Protein AF-A0AAV7IMY4-F1 (afdb_monomer)

Secondary structure (DSSP, 8-state):
--------HHHHHHHHHHTTSS-TTS--S--GGGTHHHHHHHHHHHHHHHHHHHHHHHHHHHHHHHHHHHHHHHHHHHHHHHHHHHHHHHHHHHHHHHHHHHHHHHHHHHHHHHHHHHHHHHHHHH-THHHHHHHHHHHHHHHHHHHHHHHS-TTT--TTHHHHHHHHTT----HHHHHHHHHHHT----------------------TT----------HHHHHHHHHHHHH-TTS-GGGEEEETTEEEE-SSSSSPPEEE-TT--GGG---

pLDDT: mean 74.46, std 22.42, range [30.84, 98.75]

Organism: Cotesia glomerata (NCBI:txid32391)

Foldseek 3Di:
DDDDDDDDPVNVVVVVVQVVDPPPPPPPPDDPVVVVVVVVVVVVVVVVVVVVVVVVVVVVVVVVVVVVVVVVVVVVVVVVVVVVVVVVVVVVVVVVVVVVVVVVVVVVVVVVVVVVVVVVVCVVVVPPCVVVVVVVVLVVLLVVLLVVLLVDQLVPDDLCNSVVSCVVVVHDDDPVSSVVSSVNNPPDPDDDDDPDDDDDDDDDDDDDDPDDDDDCDPDPPLQVVVLVVVCVVCVVADSVQWDDDDQFIWHARDPPGDTDTHHSPDDPPPDDD

Mean predicted aligned error: 20.89 Å

Structure (mmCIF, N/CA/C/O backbone):
data_AF-A0AAV7IMY4-F1
#
_entry.id   AF-A0AAV7IMY4-F1
#
loop_
_atom_site.group_PDB
_atom_site.id
_atom_site.type_symbol
_atom_site.label_atom_id
_atom_site.label_alt_id
_atom_site.label_comp_id
_atom_site.label_asym_id
_atom_site.label_entity_id
_atom_site.label_seq_id
_atom_site.pdbx_PDB_ins_code
_atom_site.Cartn_x
_atom_site.Cartn_y
_atom_site.Cartn_z
_atom_site.occupancy
_atom_site.B_iso_or_equiv
_atom_site.auth_seq_id
_atom_site.auth_comp_id
_atom_site.auth_asym_id
_atom_site.auth_atom_id
_atom_site.pdbx_PDB_model_num
ATOM 1 N N . MET A 1 1 ? 60.567 -10.164 -77.166 1.00 38.88 1 MET A N 1
ATOM 2 C CA . MET A 1 1 ? 59.268 -9.490 -76.955 1.00 38.88 1 MET A CA 1
ATOM 3 C C . MET A 1 1 ? 59.322 -8.149 -77.667 1.00 38.88 1 MET A C 1
ATOM 5 O O . MET A 1 1 ? 60.202 -7.359 -77.359 1.00 38.88 1 MET A O 1
ATOM 9 N N . ARG A 1 2 ? 58.498 -7.950 -78.704 1.00 35.81 2 ARG A N 1
ATOM 10 C CA . ARG A 1 2 ? 58.470 -6.706 -79.492 1.00 35.81 2 ARG A CA 1
ATOM 11 C C . ARG A 1 2 ? 57.665 -5.659 -78.722 1.00 35.81 2 ARG A C 1
ATOM 13 O O . ARG A 1 2 ? 56.519 -5.930 -78.384 1.00 35.81 2 ARG A O 1
ATOM 20 N N . ALA A 1 3 ? 58.263 -4.502 -78.450 1.00 38.03 3 ALA A N 1
ATOM 21 C CA . ALA A 1 3 ? 57.557 -3.361 -77.884 1.00 38.03 3 ALA A CA 1
ATOM 22 C C . ALA A 1 3 ? 56.559 -2.829 -78.922 1.00 38.03 3 ALA A C 1
ATOM 24 O O . ALA A 1 3 ? 56.946 -2.362 -79.994 1.00 38.03 3 ALA A O 1
ATOM 25 N N . THR A 1 4 ? 55.267 -2.940 -78.633 1.00 40.62 4 THR A N 1
ATOM 26 C CA . THR A 1 4 ? 54.218 -2.255 -79.389 1.00 40.62 4 THR A CA 1
ATOM 27 C C . THR A 1 4 ? 54.228 -0.787 -78.978 1.00 40.62 4 THR A C 1
ATOM 29 O O . THR A 1 4 ? 53.752 -0.438 -77.901 1.00 40.62 4 THR A O 1
ATOM 32 N N . HIS A 1 5 ? 54.818 0.068 -79.813 1.00 50.22 5 HIS A N 1
ATOM 33 C CA . HIS A 1 5 ? 54.750 1.516 -79.639 1.00 50.22 5 HIS A CA 1
ATOM 34 C C . HIS A 1 5 ? 53.374 2.021 -80.087 1.00 50.22 5 HIS A C 1
ATOM 36 O O . HIS A 1 5 ? 53.017 1.905 -81.259 1.00 50.22 5 HIS A O 1
ATOM 42 N N . CYS A 1 6 ? 52.604 2.585 -79.156 1.00 51.53 6 CYS A N 1
ATOM 43 C CA . CYS A 1 6 ? 51.395 3.337 -79.477 1.00 51.53 6 CYS A CA 1
ATOM 44 C C . CYS A 1 6 ? 51.804 4.722 -79.989 1.00 51.53 6 CYS A C 1
ATOM 46 O O . CYS A 1 6 ? 52.352 5.529 -79.242 1.00 51.53 6 CYS A O 1
ATOM 48 N N . PHE A 1 7 ? 51.555 4.992 -81.267 1.00 53.00 7 PHE A N 1
ATOM 49 C CA . PHE A 1 7 ? 51.722 6.323 -81.839 1.00 53.00 7 PHE A CA 1
ATOM 50 C C . PHE A 1 7 ? 50.402 7.085 -81.701 1.00 53.00 7 PHE A C 1
ATOM 52 O O . PHE A 1 7 ? 49.407 6.715 -82.321 1.00 53.00 7 PHE A O 1
ATOM 59 N N . HIS A 1 8 ? 50.377 8.142 -80.888 1.00 61.88 8 HIS A N 1
ATOM 60 C CA . HIS A 1 8 ? 49.243 9.067 -80.856 1.00 61.88 8 HIS A CA 1
ATOM 61 C C . HIS A 1 8 ? 49.168 9.821 -82.190 1.00 61.88 8 HIS A C 1
ATOM 63 O O . HIS A 1 8 ? 50.200 10.256 -82.709 1.00 61.88 8 HIS A O 1
ATOM 69 N N . SER A 1 9 ? 47.961 9.996 -82.733 1.00 61.22 9 SER A N 1
ATOM 70 C CA . SER A 1 9 ? 47.725 10.685 -84.013 1.00 61.22 9 SER A CA 1
ATOM 71 C C . SER A 1 9 ? 48.358 12.080 -84.062 1.00 61.22 9 SER A C 1
ATOM 73 O O . SER A 1 9 ? 48.876 12.486 -85.100 1.00 61.22 9 SER A O 1
ATOM 75 N N . GLU A 1 10 ? 48.404 12.779 -82.927 1.00 53.78 10 GLU A N 1
ATOM 76 C CA . GLU A 1 10 ? 49.041 14.091 -82.808 1.00 53.78 10 GLU A CA 1
ATOM 77 C C . GLU A 1 10 ? 50.574 14.032 -82.889 1.00 53.78 10 GLU A C 1
ATOM 79 O O . GLU A 1 10 ? 51.141 14.840 -83.620 1.00 53.78 10 GLU A O 1
ATOM 84 N N . CYS A 1 11 ? 51.258 13.057 -82.258 1.00 57.31 11 CYS A N 1
A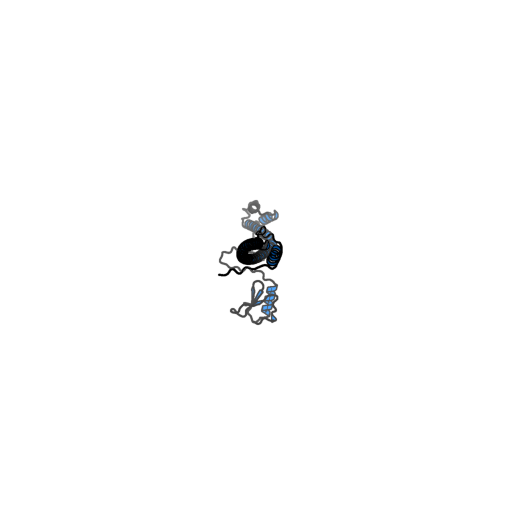TOM 85 C CA . CYS A 1 11 ? 52.723 12.923 -82.401 1.00 57.31 11 CYS A CA 1
ATOM 86 C C . CYS A 1 11 ? 53.107 12.484 -83.834 1.00 57.31 11 CYS A C 1
ATOM 88 O O . CYS A 1 11 ? 54.191 12.822 -84.310 1.00 57.31 11 CYS A O 1
ATOM 90 N N . VAL A 1 12 ? 52.237 11.742 -84.540 1.00 61.97 12 VAL A N 1
ATOM 91 C CA . VAL A 1 12 ? 52.444 11.407 -85.965 1.00 61.97 12 VAL A CA 1
ATOM 92 C C . VAL A 1 12 ? 52.345 12.664 -86.827 1.00 61.97 12 VAL A C 1
ATOM 94 O O . VAL A 1 12 ? 53.189 12.866 -87.699 1.00 61.97 12 VAL A O 1
ATOM 97 N N . ALA A 1 13 ? 51.374 13.538 -86.549 1.00 58.56 13 ALA A N 1
ATOM 98 C CA . ALA A 1 13 ? 51.203 14.797 -87.267 1.00 58.56 13 ALA A CA 1
ATOM 99 C C . ALA A 1 13 ? 52.370 15.773 -87.032 1.00 58.56 13 ALA A C 1
ATOM 101 O O . ALA A 1 13 ? 52.861 16.378 -87.985 1.00 58.56 13 ALA A O 1
ATOM 102 N N . THR A 1 14 ? 52.875 15.893 -85.797 1.00 58.28 14 THR A N 1
ATOM 103 C CA . THR A 1 14 ? 54.047 16.745 -85.507 1.00 58.28 14 THR A CA 1
ATOM 104 C C . THR A 1 14 ? 55.312 16.211 -86.173 1.00 58.28 14 THR A C 1
ATOM 106 O O . THR A 1 14 ? 56.059 16.990 -86.756 1.00 58.28 14 THR A O 1
ATOM 109 N N . LYS A 1 15 ? 55.533 14.889 -86.166 1.00 57.25 15 LYS A N 1
ATOM 110 C CA . LYS A 1 15 ? 56.685 14.273 -86.842 1.00 57.25 15 LYS A CA 1
ATOM 111 C C . LYS A 1 15 ? 56.652 14.497 -88.358 1.00 57.25 15 LYS A C 1
ATOM 113 O O . LYS A 1 15 ? 57.653 14.915 -88.926 1.00 57.25 15 LYS A O 1
ATOM 118 N N . TYR A 1 16 ? 55.483 14.338 -88.983 1.00 57.50 16 TYR A N 1
ATOM 119 C CA . TYR A 1 16 ? 55.298 14.653 -90.405 1.00 57.50 16 TYR A CA 1
ATOM 120 C C . TYR A 1 16 ? 55.495 16.140 -90.733 1.00 57.50 16 TYR A C 1
ATOM 122 O O . TYR A 1 16 ? 55.915 16.474 -91.837 1.00 57.50 16 TYR A O 1
ATOM 130 N N . SER A 1 17 ? 55.201 17.032 -89.785 1.00 56.56 17 SER A N 1
ATOM 131 C CA . SER A 1 17 ? 55.375 18.478 -89.965 1.00 56.56 17 SER A CA 1
ATOM 132 C C . SER A 1 17 ? 56.846 18.899 -89.851 1.00 56.56 17 SER A C 1
ATOM 134 O O . SER A 1 17 ? 57.282 19.791 -90.573 1.00 56.56 17 SER A O 1
ATOM 136 N N . VAL A 1 18 ? 57.620 18.233 -88.986 1.00 55.03 18 VAL A N 1
ATOM 137 C CA . VAL A 1 18 ? 59.065 18.466 -88.808 1.00 55.03 18 VAL A CA 1
ATOM 138 C C . VAL A 1 18 ? 59.881 17.886 -89.972 1.00 55.03 18 VAL A C 1
ATOM 140 O O . VAL A 1 18 ? 60.833 18.526 -90.412 1.00 55.03 18 VAL A O 1
ATOM 143 N N . ASP A 1 19 ? 59.472 16.748 -90.548 1.00 53.09 19 ASP A N 1
ATOM 144 C CA . ASP A 1 19 ? 60.150 16.127 -91.703 1.00 53.09 19 ASP A CA 1
ATOM 145 C C . ASP A 1 19 ? 60.056 16.963 -93.006 1.00 53.09 19 ASP A C 1
ATOM 147 O O . ASP A 1 19 ? 60.823 16.743 -93.945 1.00 53.09 19 ASP A O 1
ATOM 151 N N . LEU A 1 20 ? 59.155 17.954 -93.079 1.00 55.16 20 LEU A N 1
ATOM 152 C CA . LEU A 1 20 ? 59.027 18.879 -94.219 1.00 55.16 20 LEU A CA 1
ATOM 153 C C . LEU A 1 20 ? 59.968 20.093 -94.141 1.00 55.16 20 LEU A C 1
ATOM 155 O O . LEU A 1 20 ? 60.197 20.759 -95.153 1.00 55.16 20 LEU A O 1
ATOM 159 N N . THR A 1 21 ? 60.542 20.381 -92.972 1.00 52.09 21 THR A N 1
ATOM 160 C CA . THR A 1 21 ? 61.507 21.470 -92.783 1.00 52.09 21 THR A CA 1
ATOM 161 C C . THR A 1 21 ? 62.915 20.895 -92.683 1.00 52.09 21 THR A C 1
ATOM 163 O O . THR A 1 21 ? 63.225 20.126 -91.782 1.00 52.09 21 THR A O 1
ATOM 166 N N . LYS A 1 22 ? 63.780 21.261 -93.630 1.00 53.56 22 LYS A N 1
ATOM 167 C CA . LYS A 1 22 ? 65.110 20.680 -93.892 1.00 53.56 22 LYS A CA 1
ATOM 168 C C . LYS A 1 22 ? 66.197 20.946 -92.827 1.00 53.56 22 LYS A C 1
ATOM 170 O O . LYS A 1 22 ? 67.371 20.860 -93.161 1.00 53.56 22 LYS A O 1
ATOM 175 N N . ASP A 1 23 ? 65.825 21.219 -91.578 1.00 49.31 23 ASP A N 1
ATOM 176 C CA . ASP A 1 23 ? 66.743 21.437 -90.451 1.00 49.31 23 ASP A CA 1
ATOM 177 C C . ASP A 1 23 ? 66.414 20.473 -89.300 1.00 49.31 23 ASP A C 1
ATOM 179 O O . ASP A 1 23 ? 65.835 20.818 -88.272 1.00 49.31 23 ASP A O 1
ATOM 183 N N . SER A 1 24 ? 66.786 19.208 -89.485 1.00 52.00 24 SER A N 1
ATOM 184 C CA . SER A 1 24 ? 66.439 18.087 -88.606 1.00 52.00 24 SER A CA 1
ATOM 185 C C . SER A 1 24 ? 67.390 17.884 -87.414 1.00 52.00 24 SER A C 1
ATOM 187 O O . SER A 1 24 ? 67.578 16.751 -86.979 1.00 52.00 24 SER A O 1
ATOM 189 N N . ASN A 1 25 ? 67.998 18.942 -86.868 1.00 53.56 25 ASN A N 1
ATOM 190 C CA . ASN A 1 25 ? 68.952 18.815 -85.749 1.00 53.56 25 ASN A CA 1
ATOM 191 C C . ASN A 1 25 ? 68.483 19.420 -84.418 1.00 53.56 25 ASN A C 1
ATOM 193 O O . ASN A 1 25 ? 69.273 19.490 -83.480 1.00 53.56 25 ASN A O 1
ATOM 197 N N . ALA A 1 26 ? 67.217 19.823 -84.287 1.00 53.31 26 ALA A N 1
ATOM 198 C CA . ALA A 1 26 ? 66.756 20.493 -83.070 1.00 53.31 26 ALA A CA 1
ATOM 199 C C . ALA A 1 26 ? 65.322 20.145 -82.647 1.00 53.31 26 ALA A C 1
ATOM 201 O O . ALA A 1 26 ? 64.577 21.040 -82.281 1.00 53.31 26 ALA A O 1
ATOM 202 N N . VAL A 1 27 ? 64.910 18.872 -82.665 1.00 51.97 27 VAL A N 1
ATOM 203 C CA . VAL A 1 27 ? 63.710 18.444 -81.915 1.00 51.97 27 VAL A CA 1
ATOM 204 C C . VAL A 1 27 ? 63.870 16.992 -81.440 1.00 51.97 27 VAL A C 1
ATOM 206 O O . VAL A 1 27 ? 63.211 16.079 -81.932 1.00 51.97 27 VAL A O 1
ATOM 209 N N . SER A 1 28 ? 64.764 16.745 -80.477 1.00 54.03 28 SER A N 1
ATOM 210 C CA . SER A 1 28 ? 64.688 15.532 -79.639 1.00 54.03 28 SER A CA 1
ATOM 211 C C . SER A 1 28 ? 63.969 15.781 -78.314 1.00 54.03 28 SER A C 1
ATOM 213 O O . SER A 1 28 ? 64.003 14.931 -77.423 1.00 54.03 28 SER A O 1
ATOM 215 N N . ASP A 1 29 ? 63.313 16.926 -78.156 1.00 52.16 29 ASP A N 1
ATOM 216 C CA . ASP A 1 29 ? 62.647 17.255 -76.906 1.00 52.16 29 ASP A CA 1
ATOM 217 C C . ASP A 1 29 ? 61.238 16.670 -76.912 1.00 52.16 29 ASP A C 1
ATOM 219 O O . ASP A 1 29 ? 60.272 17.271 -77.365 1.00 52.16 29 ASP A O 1
ATOM 223 N N . LYS A 1 30 ? 61.204 15.404 -76.474 1.00 54.00 30 LYS A N 1
ATOM 224 C CA . LYS A 1 30 ? 60.106 14.670 -75.825 1.00 54.00 30 LYS A CA 1
ATOM 225 C C . LYS A 1 30 ? 58.696 15.159 -76.194 1.00 54.00 30 LYS A C 1
ATOM 227 O O . LYS A 1 30 ? 58.257 16.193 -75.703 1.00 54.00 30 LYS A O 1
ATOM 232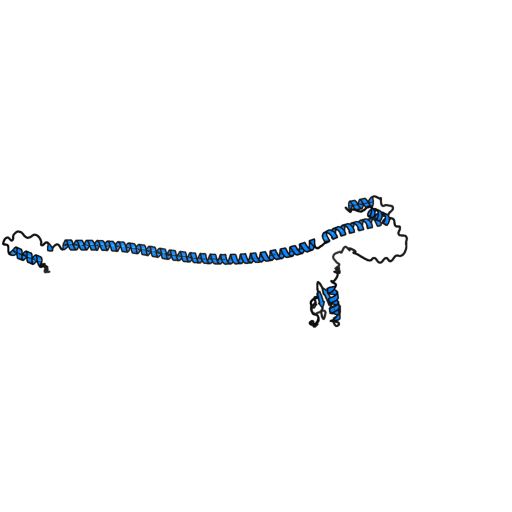 N N . CYS A 1 31 ? 57.944 14.339 -76.951 1.00 49.03 31 CYS A N 1
ATOM 233 C CA . CYS A 1 31 ? 56.506 14.555 -77.185 1.00 49.03 31 CYS A CA 1
ATOM 234 C C . CYS A 1 31 ? 55.827 14.817 -75.826 1.00 49.03 31 CYS A C 1
ATOM 236 O O . CYS A 1 31 ? 55.776 13.934 -74.967 1.00 49.03 31 CYS A O 1
ATOM 238 N N . SER A 1 32 ? 55.321 16.034 -75.624 1.00 53.97 32 SER A N 1
ATOM 239 C CA . SER A 1 32 ? 54.624 16.464 -74.406 1.00 53.97 32 SER A CA 1
ATOM 240 C C . SER A 1 32 ? 53.317 15.698 -74.171 1.00 53.97 32 SER A C 1
ATOM 242 O O . SER A 1 32 ? 52.743 15.788 -73.095 1.00 53.97 32 SER A O 1
ATOM 244 N N . SER A 1 33 ? 52.864 14.885 -75.131 1.00 50.00 33 SER A N 1
ATOM 245 C CA . SER A 1 33 ? 51.742 13.953 -74.957 1.00 50.00 33 SER A CA 1
ATOM 246 C C . SER A 1 33 ? 52.141 12.605 -74.336 1.00 50.00 33 SER A C 1
ATOM 248 O O . SER A 1 33 ? 51.275 11.823 -73.955 1.00 50.00 33 SER A O 1
ATOM 250 N N . CYS A 1 34 ? 53.439 12.335 -74.145 1.00 49.53 34 CYS A N 1
ATOM 251 C CA . CYS A 1 34 ? 53.911 11.226 -73.305 1.00 49.53 34 CYS A CA 1
ATOM 252 C C . CYS A 1 34 ? 53.816 11.547 -71.798 1.00 49.53 34 CYS A C 1
ATOM 254 O O . CYS A 1 34 ? 54.195 10.728 -70.965 1.00 49.53 34 CYS A O 1
ATOM 256 N N . PHE A 1 35 ? 53.274 12.714 -71.434 1.00 51.81 35 PHE A N 1
ATOM 257 C CA . PHE A 1 35 ? 53.045 13.206 -70.070 1.00 51.81 35 PHE A CA 1
ATOM 258 C C . PHE A 1 35 ? 51.848 12.506 -69.384 1.00 51.81 35 PHE A C 1
ATOM 260 O O . PHE A 1 35 ? 51.065 13.122 -68.669 1.00 51.81 35 PHE A O 1
ATOM 267 N N . MET A 1 36 ? 51.686 11.199 -69.609 1.00 58.53 36 MET A N 1
ATOM 268 C CA . MET A 1 36 ? 50.684 10.361 -68.934 1.00 58.53 36 MET A CA 1
ATOM 269 C C . MET A 1 36 ? 51.074 10.078 -67.480 1.00 58.53 36 MET A C 1
ATOM 271 O O . MET A 1 36 ? 50.207 9.848 -66.641 1.00 58.53 36 MET A O 1
ATOM 275 N N . GLU A 1 37 ? 52.370 10.141 -67.168 1.00 66.25 37 GLU A N 1
ATOM 276 C CA . GLU A 1 37 ? 52.919 9.829 -65.847 1.00 66.25 37 GLU A CA 1
ATOM 277 C C . GLU A 1 37 ? 52.344 10.748 -64.759 1.00 66.25 37 GLU A C 1
ATOM 279 O O . GLU A 1 37 ? 51.863 10.255 -63.746 1.00 66.25 37 GLU A O 1
ATOM 284 N N . SER A 1 38 ? 52.238 12.058 -65.016 1.00 74.19 38 SER A N 1
ATOM 285 C CA . SER A 1 38 ? 51.656 13.018 -64.062 1.00 74.19 38 SER A CA 1
ATOM 286 C C . SER A 1 38 ? 50.142 12.859 -63.869 1.00 74.19 38 SER A C 1
ATOM 288 O O . SER A 1 38 ? 49.604 13.155 -62.805 1.00 74.19 38 SER A O 1
ATOM 290 N N . THR A 1 39 ? 49.415 12.393 -64.887 1.00 80.19 39 THR A N 1
ATOM 291 C CA . THR A 1 39 ? 47.967 12.162 -64.768 1.00 80.19 39 THR A CA 1
ATOM 292 C C . THR A 1 39 ? 47.696 10.886 -63.978 1.00 80.19 39 THR A C 1
ATOM 294 O O . THR A 1 39 ? 46.803 10.858 -63.131 1.00 80.19 39 THR A O 1
ATOM 297 N N . VAL A 1 40 ? 48.500 9.844 -64.208 1.00 85.00 40 VAL A N 1
ATOM 298 C CA . VAL A 1 40 ? 48.438 8.590 -63.453 1.00 85.00 40 VAL A CA 1
ATOM 299 C C . VAL A 1 40 ? 48.818 8.816 -61.990 1.00 85.00 40 VAL A C 1
ATOM 301 O O . VAL A 1 40 ? 48.080 8.356 -61.123 1.00 85.00 40 VAL A O 1
ATOM 304 N N . THR A 1 41 ? 49.880 9.572 -61.687 1.00 86.38 41 THR A N 1
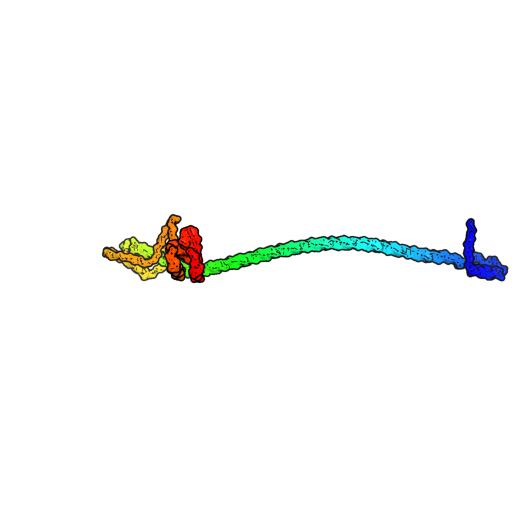ATOM 305 C CA . THR A 1 41 ? 50.253 9.879 -60.291 1.00 86.38 41 THR A CA 1
ATOM 306 C C . THR A 1 41 ? 49.158 10.658 -59.566 1.00 86.38 41 THR A C 1
ATOM 308 O O . THR A 1 41 ? 48.761 10.266 -58.475 1.00 86.38 41 THR A O 1
ATOM 311 N N . ASN A 1 42 ? 48.571 11.678 -60.199 1.00 88.69 42 ASN A N 1
ATOM 312 C CA . ASN A 1 42 ? 47.449 12.430 -59.624 1.00 88.69 42 ASN A CA 1
ATOM 313 C C . ASN A 1 42 ? 46.210 11.552 -59.356 1.00 88.69 42 ASN A C 1
ATOM 315 O O . ASN A 1 42 ? 45.474 11.773 -58.391 1.00 88.69 42 ASN A O 1
ATOM 319 N N . LEU A 1 43 ? 45.927 10.576 -60.225 1.00 93.94 43 LEU A N 1
ATOM 320 C CA . LEU A 1 43 ? 44.838 9.621 -60.005 1.00 93.94 43 LEU A CA 1
ATOM 321 C C . LEU A 1 43 ? 45.158 8.658 -58.860 1.00 93.94 43 LEU A C 1
ATOM 323 O O . LEU A 1 43 ? 44.271 8.386 -58.053 1.00 93.94 43 LEU A O 1
ATOM 327 N N . LEU A 1 44 ? 46.400 8.178 -58.773 1.00 94.50 44 LEU A N 1
ATOM 328 C CA . LEU A 1 44 ? 46.858 7.315 -57.686 1.00 94.50 44 LEU A CA 1
ATOM 329 C C . LEU A 1 44 ? 46.770 8.033 -56.335 1.00 94.50 44 LEU A C 1
ATOM 331 O O . LEU A 1 44 ? 46.141 7.495 -55.431 1.00 94.50 44 LEU A O 1
ATOM 335 N N . GLU A 1 45 ? 47.247 9.275 -56.225 1.00 94.81 45 GLU A N 1
ATOM 336 C CA . GLU A 1 45 ? 47.124 10.081 -54.999 1.00 94.81 45 GLU A CA 1
ATOM 337 C C . GLU A 1 45 ? 45.656 10.277 -54.580 1.00 94.81 45 GLU A C 1
ATOM 339 O O . GLU A 1 45 ? 45.301 10.151 -53.406 1.00 94.81 45 GLU A O 1
ATOM 344 N N . LYS A 1 46 ? 44.752 10.524 -55.540 1.00 96.50 46 LYS A N 1
ATOM 345 C CA . LYS A 1 46 ? 43.307 10.608 -55.259 1.00 96.50 46 LYS A CA 1
ATOM 346 C C . LYS A 1 46 ? 42.734 9.279 -54.772 1.00 96.50 46 LYS A C 1
ATOM 348 O O . LYS A 1 46 ? 41.861 9.279 -53.903 1.00 96.50 46 LYS A O 1
ATOM 353 N N . ILE A 1 47 ? 43.169 8.158 -55.347 1.00 96.06 47 ILE A N 1
ATOM 354 C CA . ILE A 1 47 ? 42.742 6.820 -54.923 1.00 96.06 47 ILE A CA 1
ATOM 355 C C . ILE A 1 47 ? 43.248 6.542 -53.506 1.00 96.06 47 ILE A C 1
ATOM 357 O O . ILE A 1 47 ? 42.448 6.147 -52.662 1.00 96.06 47 ILE A O 1
ATOM 361 N N . GLU A 1 48 ? 44.518 6.817 -53.219 1.00 96.75 48 GLU A N 1
ATOM 362 C CA . GLU A 1 48 ? 45.120 6.667 -51.890 1.00 96.75 48 GLU A CA 1
ATOM 363 C C . GLU A 1 48 ? 44.401 7.522 -50.842 1.00 96.75 48 GLU A C 1
ATOM 365 O O . GLU A 1 48 ? 44.026 7.015 -49.784 1.00 96.75 48 GLU A O 1
ATOM 370 N N . GLY A 1 49 ? 44.095 8.783 -51.161 1.00 97.62 49 GLY A N 1
ATOM 371 C CA . GLY A 1 49 ? 43.314 9.655 -50.283 1.00 97.62 49 GLY A CA 1
ATOM 372 C C . GLY A 1 49 ? 41.907 9.113 -50.002 1.00 97.62 49 GLY A C 1
ATOM 373 O O . GLY A 1 49 ? 41.441 9.133 -48.860 1.00 97.62 49 GLY A O 1
ATOM 374 N N . ARG A 1 50 ? 41.227 8.562 -51.018 1.00 97.81 50 ARG A N 1
ATOM 375 C CA . ARG A 1 50 ? 39.914 7.916 -50.839 1.00 97.81 50 ARG A CA 1
ATOM 376 C C . ARG A 1 50 ? 40.012 6.633 -50.016 1.00 97.81 50 ARG A C 1
ATOM 378 O O . ARG A 1 50 ? 39.136 6.402 -49.188 1.00 97.81 50 ARG A O 1
ATOM 385 N N . LEU A 1 51 ? 41.054 5.825 -50.213 1.00 97.62 51 LEU A N 1
ATOM 386 C CA . LEU A 1 51 ? 41.307 4.614 -49.427 1.00 97.62 51 LEU A CA 1
ATOM 387 C C . LEU A 1 51 ? 41.564 4.950 -47.954 1.00 97.62 51 LEU A C 1
ATOM 389 O O . LEU A 1 51 ? 40.966 4.328 -47.080 1.00 97.62 51 LEU A O 1
ATOM 393 N N . ALA A 1 52 ? 42.359 5.982 -47.668 1.00 97.19 52 ALA A N 1
ATOM 394 C CA . ALA A 1 52 ? 42.567 6.466 -46.304 1.00 97.19 52 ALA A CA 1
ATOM 395 C C . ALA A 1 52 ? 41.254 6.948 -45.656 1.00 97.19 52 ALA A C 1
ATOM 397 O O . ALA A 1 52 ? 40.981 6.649 -44.492 1.00 97.19 52 ALA A O 1
ATOM 398 N N . GLY A 1 53 ? 40.403 7.641 -46.423 1.00 98.19 53 GLY A N 1
ATOM 399 C CA . GLY A 1 53 ? 39.062 8.032 -45.981 1.00 98.19 53 GLY A CA 1
ATOM 400 C C . GLY A 1 53 ? 38.161 6.834 -45.662 1.00 98.19 53 GLY A C 1
ATOM 401 O O . GLY A 1 53 ? 37.493 6.830 -44.628 1.00 98.19 53 GLY A O 1
ATOM 402 N N . LEU A 1 54 ? 38.174 5.796 -46.507 1.00 97.88 54 LEU A N 1
ATOM 403 C CA . LEU A 1 54 ? 37.443 4.546 -46.269 1.00 97.88 54 LEU A CA 1
ATOM 404 C C . LEU A 1 54 ? 37.929 3.829 -45.001 1.00 97.88 54 LEU A C 1
ATOM 406 O O . LEU A 1 54 ? 37.101 3.382 -44.211 1.00 97.88 54 LEU A O 1
ATOM 410 N N . GLU A 1 55 ? 39.242 3.767 -44.765 1.00 98.12 55 GLU A N 1
ATOM 411 C CA . GLU A 1 55 ? 39.812 3.130 -43.570 1.00 98.12 55 GLU A CA 1
ATOM 412 C C . GLU A 1 55 ? 39.428 3.884 -42.284 1.00 98.12 55 GLU A C 1
ATOM 414 O O . GLU A 1 55 ? 39.101 3.274 -41.267 1.00 98.12 55 GLU A O 1
ATOM 419 N N . SER A 1 56 ? 39.399 5.220 -42.335 1.00 98.19 56 SER A N 1
ATOM 420 C CA . SER A 1 56 ? 38.916 6.052 -41.226 1.00 98.19 56 SER A CA 1
ATOM 421 C C . SER A 1 56 ? 37.430 5.809 -40.933 1.00 98.19 56 SER A C 1
ATOM 423 O O . SER A 1 56 ? 37.043 5.595 -39.781 1.00 98.19 56 SER A O 1
ATOM 425 N N . MET A 1 57 ? 36.591 5.756 -41.975 1.00 98.38 57 MET A N 1
ATOM 426 C CA . MET A 1 57 ? 35.168 5.436 -41.819 1.00 98.38 57 MET A CA 1
ATOM 427 C C . MET A 1 57 ? 34.951 4.032 -41.257 1.00 98.38 57 MET A C 1
ATOM 429 O O . MET A 1 57 ? 34.096 3.856 -40.393 1.00 98.38 57 MET A O 1
ATOM 433 N N . LYS A 1 58 ? 35.737 3.044 -41.697 1.00 98.44 58 LYS A N 1
ATOM 434 C CA . LYS A 1 58 ? 35.686 1.677 -41.172 1.00 98.44 58 LYS A CA 1
ATOM 435 C C . LYS A 1 58 ? 35.955 1.643 -39.665 1.00 98.44 58 LYS A C 1
ATOM 437 O O . LYS A 1 58 ? 35.149 1.078 -38.935 1.00 98.44 58 LYS A O 1
ATOM 442 N N . LYS A 1 59 ? 37.010 2.314 -39.190 1.00 98.44 59 LYS A N 1
ATOM 443 C CA . LYS A 1 59 ? 37.315 2.410 -37.748 1.00 98.44 59 LYS A CA 1
ATOM 444 C C . LYS A 1 59 ? 36.194 3.080 -36.954 1.00 98.44 59 LYS A C 1
ATOM 446 O O . LYS A 1 59 ? 35.866 2.648 -35.853 1.00 98.44 59 LYS A O 1
ATOM 451 N N . SER A 1 60 ? 35.586 4.125 -37.517 1.00 98.56 60 SER A N 1
ATOM 452 C CA . SER A 1 60 ? 34.429 4.785 -36.904 1.00 98.56 60 SER A CA 1
ATOM 453 C C . SER A 1 60 ? 33.232 3.832 -36.788 1.00 98.56 60 SER A C 1
ATOM 455 O O . SER A 1 60 ? 32.613 3.741 -35.731 1.00 98.56 60 SER A O 1
ATOM 457 N N . LEU A 1 61 ? 32.947 3.053 -37.839 1.00 98.44 61 LEU A N 1
ATOM 458 C CA . LEU A 1 61 ? 31.882 2.044 -37.828 1.00 98.44 61 LEU A CA 1
ATOM 459 C C . LEU A 1 61 ? 32.144 0.918 -36.821 1.00 98.44 61 LEU A C 1
ATOM 461 O O . LEU A 1 61 ? 31.208 0.479 -36.154 1.00 98.44 61 LEU A O 1
ATOM 465 N N . GLU A 1 62 ? 33.391 0.466 -36.680 1.00 98.56 62 GLU A N 1
ATOM 466 C CA . GLU A 1 62 ? 33.788 -0.518 -35.664 1.00 98.56 62 GLU A CA 1
ATOM 467 C C . GLU A 1 62 ? 33.522 0.026 -34.250 1.00 98.56 62 GLU A C 1
ATOM 469 O O . GLU A 1 62 ? 32.807 -0.606 -33.475 1.00 98.56 62 GLU A O 1
ATOM 474 N N . SER A 1 63 ? 33.960 1.255 -33.957 1.00 98.50 63 SER A N 1
ATOM 475 C CA . SER A 1 63 ? 33.711 1.911 -32.663 1.00 98.50 63 SER A CA 1
ATOM 476 C C . SER A 1 63 ? 32.218 2.138 -32.378 1.00 98.50 63 SER A C 1
ATOM 478 O O . SER A 1 63 ? 31.743 1.922 -31.258 1.00 98.50 63 SER A O 1
ATOM 480 N N . MET A 1 64 ? 31.440 2.527 -33.393 1.00 98.56 64 MET A N 1
ATOM 481 C CA . MET A 1 64 ? 29.984 2.633 -33.267 1.00 98.56 64 MET A CA 1
ATOM 482 C C . MET A 1 64 ? 29.346 1.272 -32.980 1.00 98.56 64 MET A C 1
ATOM 484 O O . MET A 1 64 ? 28.433 1.191 -32.162 1.00 98.56 64 MET A O 1
ATOM 488 N N . THR A 1 65 ? 29.827 0.205 -33.617 1.00 98.69 65 THR A N 1
ATOM 489 C CA . THR A 1 65 ? 29.327 -1.159 -33.396 1.00 98.69 65 THR A CA 1
ATOM 490 C C . THR A 1 65 ? 29.581 -1.612 -31.959 1.00 98.69 65 THR A C 1
ATOM 492 O O . THR A 1 65 ? 28.677 -2.153 -31.323 1.00 98.69 65 THR A O 1
ATOM 495 N N . GLU A 1 66 ? 30.766 -1.329 -31.416 1.00 98.62 66 GLU A N 1
ATOM 496 C CA . GLU A 1 66 ? 31.094 -1.593 -30.010 1.00 98.62 66 GLU A CA 1
ATOM 497 C C . GLU A 1 66 ? 30.182 -0.809 -29.058 1.00 98.62 66 GLU A C 1
ATOM 499 O O . GLU A 1 66 ? 29.608 -1.388 -28.138 1.00 98.62 66 GLU A O 1
ATOM 504 N N . THR A 1 67 ? 29.965 0.482 -29.327 1.00 98.62 67 THR A N 1
ATOM 505 C CA . THR A 1 67 ? 29.072 1.336 -28.522 1.00 98.62 67 THR A CA 1
ATOM 506 C C . THR A 1 67 ? 27.623 0.839 -28.554 1.00 98.62 67 THR A C 1
ATOM 508 O O . THR A 1 67 ? 26.915 0.854 -27.549 1.00 98.62 67 THR A O 1
ATOM 5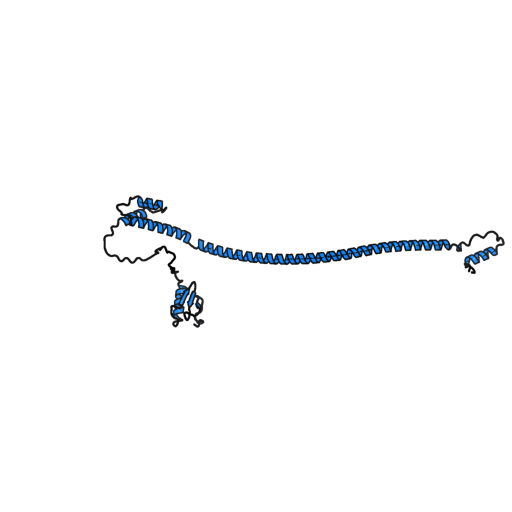11 N N . VAL A 1 68 ? 27.148 0.372 -29.711 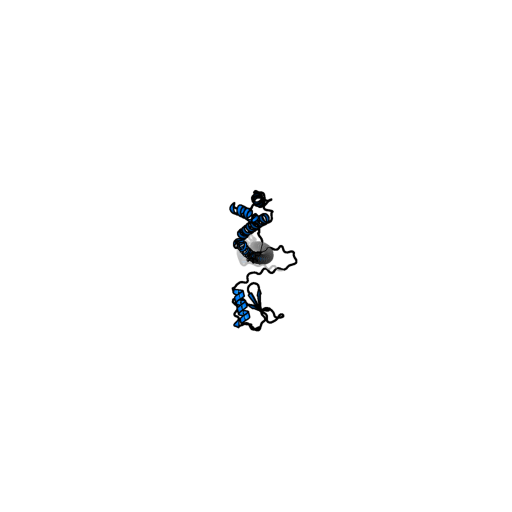1.00 98.69 68 VAL A N 1
ATOM 512 C CA . VAL A 1 68 ? 25.813 -0.228 -29.822 1.00 98.69 68 VAL A CA 1
ATOM 513 C C . VAL A 1 68 ? 25.739 -1.521 -29.010 1.00 98.69 68 VAL A C 1
ATOM 515 O O . VAL A 1 68 ? 24.741 -1.747 -28.328 1.00 98.69 68 VAL A O 1
ATOM 518 N N . ALA A 1 69 ? 26.784 -2.350 -29.032 1.00 98.56 69 ALA A N 1
ATOM 519 C CA . ALA A 1 69 ? 26.825 -3.583 -28.253 1.00 98.56 69 ALA A CA 1
ATOM 520 C C . ALA A 1 69 ? 26.783 -3.318 -26.737 1.00 98.56 69 ALA A C 1
ATOM 522 O O . ALA A 1 69 ? 26.042 -4.003 -26.028 1.00 98.56 69 ALA A O 1
ATOM 523 N N . THR A 1 70 ? 27.503 -2.306 -26.239 1.00 98.62 70 THR A N 1
ATOM 524 C CA . THR A 1 70 ? 27.434 -1.920 -24.819 1.00 98.62 70 THR A CA 1
ATOM 525 C C . THR A 1 70 ? 26.044 -1.410 -24.453 1.00 98.62 70 THR A C 1
ATOM 527 O O . THR A 1 70 ? 25.446 -1.917 -23.511 1.00 98.62 70 THR A O 1
ATOM 530 N N . LEU A 1 71 ? 25.455 -0.522 -25.263 1.00 98.69 71 LEU A N 1
ATOM 531 C CA . LEU A 1 71 ? 24.097 -0.017 -25.030 1.00 98.69 71 LEU A CA 1
ATOM 532 C C . LEU A 1 71 ? 23.034 -1.126 -25.029 1.00 98.69 71 LEU A C 1
ATOM 534 O O . LEU A 1 71 ? 22.034 -1.030 -24.317 1.00 98.69 71 LEU A O 1
ATOM 538 N N . VAL A 1 72 ? 23.204 -2.176 -25.835 1.00 98.75 72 VAL A N 1
ATOM 539 C CA . VAL A 1 72 ? 22.301 -3.337 -25.826 1.00 98.75 72 VAL A CA 1
ATOM 540 C C . VAL A 1 72 ? 22.395 -4.100 -24.502 1.00 98.75 72 VAL A C 1
ATOM 542 O O . VAL A 1 72 ? 21.355 -4.505 -23.975 1.00 98.75 72 VAL A O 1
ATOM 545 N N . ASN A 1 73 ? 23.600 -4.266 -23.953 1.00 98.44 73 ASN A N 1
ATOM 546 C CA . ASN A 1 73 ? 23.801 -4.913 -22.656 1.00 98.44 73 ASN A CA 1
ATOM 547 C C . ASN A 1 73 ? 23.237 -4.064 -21.511 1.00 98.44 73 ASN A C 1
ATOM 549 O O . ASN A 1 73 ? 22.439 -4.579 -20.732 1.00 98.44 73 ASN A O 1
ATOM 553 N N . ASP A 1 74 ? 23.527 -2.763 -21.483 1.00 98.69 74 ASP A N 1
ATOM 554 C CA . ASP A 1 74 ? 22.998 -1.845 -20.466 1.00 98.69 74 ASP A CA 1
ATOM 555 C C . ASP A 1 74 ? 21.458 -1.850 -20.466 1.00 98.69 74 ASP A C 1
ATOM 557 O O . ASP A 1 74 ? 20.806 -1.934 -19.427 1.00 98.69 74 ASP A O 1
ATOM 561 N N . ASN A 1 75 ? 20.837 -1.848 -21.653 1.00 98.38 75 ASN A N 1
ATOM 562 C CA . ASN A 1 75 ? 19.380 -1.950 -21.779 1.00 98.38 75 ASN A CA 1
ATOM 563 C C . ASN A 1 75 ? 18.818 -3.283 -21.267 1.00 98.38 75 ASN A C 1
ATOM 565 O O . ASN A 1 75 ? 17.657 -3.341 -20.852 1.00 98.38 75 ASN A O 1
ATOM 569 N N . LYS A 1 76 ? 19.591 -4.369 -21.341 1.00 98.62 76 LYS A N 1
ATOM 570 C CA . LYS A 1 76 ? 19.191 -5.661 -20.784 1.00 98.62 76 LYS A CA 1
ATOM 571 C C . LYS A 1 76 ? 19.216 -5.609 -19.255 1.00 98.62 76 LYS A C 1
ATOM 573 O O . LYS A 1 76 ? 18.221 -5.999 -18.651 1.00 98.62 76 LYS A O 1
ATOM 578 N N . GLU A 1 77 ? 20.282 -5.077 -18.664 1.00 98.62 77 GLU A N 1
ATOM 579 C CA . GLU A 1 77 ? 20.414 -4.912 -17.208 1.00 98.62 77 GLU A CA 1
ATOM 580 C C . GLU A 1 77 ? 19.300 -4.019 -16.647 1.00 98.62 77 GLU A C 1
ATOM 582 O O . GLU A 1 77 ? 18.565 -4.433 -15.753 1.00 98.62 77 GLU A O 1
ATOM 587 N N . ILE A 1 78 ? 19.043 -2.864 -17.274 1.00 98.75 78 ILE A N 1
ATOM 588 C CA . ILE A 1 78 ? 17.952 -1.956 -16.878 1.00 98.75 78 ILE A CA 1
ATOM 589 C C . ILE A 1 78 ? 16.587 -2.664 -16.885 1.00 98.75 78 ILE A C 1
ATOM 591 O O . ILE A 1 78 ? 15.736 -2.403 -16.032 1.00 98.75 78 ILE A O 1
ATOM 595 N N . ARG A 1 79 ? 16.334 -3.566 -17.843 1.00 98.69 79 ARG A N 1
ATOM 596 C CA . ARG A 1 79 ? 15.076 -4.336 -17.885 1.00 98.69 79 ARG A CA 1
ATOM 597 C C . ARG A 1 79 ? 14.979 -5.351 -16.750 1.00 98.69 79 ARG A C 1
ATOM 599 O O . ARG A 1 79 ? 13.874 -5.583 -16.256 1.00 98.69 79 ARG A O 1
ATOM 606 N N . GLU A 1 80 ? 16.090 -5.970 -16.368 1.00 98.69 80 GLU A N 1
ATOM 607 C CA . GLU A 1 80 ? 16.148 -6.903 -15.240 1.00 98.69 80 GLU A CA 1
ATOM 608 C C . GLU A 1 80 ? 15.897 -6.159 -13.918 1.00 98.69 80 GLU A C 1
ATOM 610 O O . GLU A 1 80 ? 14.997 -6.551 -13.168 1.00 98.69 80 GLU A O 1
ATOM 615 N N . ASP A 1 81 ? 16.551 -5.013 -13.715 1.00 98.75 81 ASP A N 1
ATOM 616 C CA . ASP A 1 81 ? 16.342 -4.129 -12.560 1.00 98.75 81 ASP A CA 1
ATOM 617 C C . ASP A 1 81 ? 14.895 -3.629 -12.464 1.00 98.75 81 ASP A C 1
ATOM 619 O O . ASP A 1 81 ? 14.291 -3.595 -11.386 1.00 98.75 81 ASP A O 1
ATOM 623 N N . LEU A 1 82 ? 14.293 -3.267 -13.603 1.00 98.50 82 LEU A N 1
ATOM 624 C CA . LEU A 1 82 ? 12.901 -2.825 -13.659 1.00 98.50 82 LEU A CA 1
ATOM 625 C C . LEU A 1 82 ? 11.950 -3.948 -13.232 1.00 98.50 82 LEU A C 1
ATOM 627 O O . LEU A 1 82 ? 11.003 -3.704 -12.479 1.00 98.50 82 LEU A O 1
ATOM 631 N N . LYS A 1 83 ? 12.214 -5.186 -13.661 1.00 98.62 83 LYS A N 1
ATOM 632 C CA . LYS A 1 83 ? 11.431 -6.360 -13.258 1.00 98.62 83 LYS A CA 1
ATOM 633 C C . LYS A 1 83 ? 11.569 -6.638 -11.760 1.00 98.62 83 LYS A C 1
ATOM 635 O O . LYS A 1 83 ? 10.577 -6.953 -11.101 1.00 98.62 83 LYS A O 1
ATOM 640 N N . GLU A 1 84 ? 12.768 -6.495 -11.200 1.00 98.62 84 GLU A N 1
ATOM 641 C CA . GLU A 1 84 ? 12.984 -6.631 -9.758 1.00 98.62 84 GLU A CA 1
ATOM 642 C C . GLU A 1 84 ? 12.231 -5.549 -8.968 1.00 98.62 84 GLU A C 1
ATOM 644 O O . GLU A 1 84 ? 11.521 -5.860 -8.006 1.00 98.62 84 GLU A O 1
ATOM 649 N N . CYS A 1 85 ? 12.312 -4.290 -9.408 1.00 98.56 85 CYS A N 1
ATOM 650 C CA . CYS A 1 85 ? 11.565 -3.180 -8.818 1.00 98.56 85 CYS A CA 1
ATOM 651 C C . CYS A 1 85 ? 10.051 -3.430 -8.845 1.00 98.56 85 CYS A C 1
ATOM 653 O O . CYS A 1 85 ? 9.376 -3.227 -7.836 1.00 98.56 85 CYS A O 1
ATOM 655 N N . GLN A 1 86 ? 9.510 -3.921 -9.964 1.00 98.62 86 GLN A N 1
ATOM 656 C CA . GLN A 1 86 ? 8.093 -4.281 -10.076 1.00 98.62 86 GLN A CA 1
ATOM 657 C C . GLN A 1 86 ? 7.688 -5.362 -9.067 1.00 98.62 86 GLN A C 1
ATOM 659 O O . GLN A 1 86 ? 6.649 -5.233 -8.416 1.00 98.62 86 GLN A O 1
ATOM 664 N N . ASN A 1 87 ? 8.518 -6.391 -8.880 1.00 98.12 87 ASN A N 1
ATOM 665 C CA . ASN A 1 87 ? 8.262 -7.438 -7.890 1.00 98.12 87 ASN A CA 1
ATOM 666 C C . ASN A 1 87 ? 8.263 -6.879 -6.459 1.00 98.12 87 ASN A C 1
ATOM 668 O O . ASN A 1 87 ? 7.360 -7.184 -5.678 1.00 98.12 87 ASN A O 1
ATOM 672 N N . LYS A 1 88 ? 9.238 -6.022 -6.125 1.00 98.56 88 LYS A N 1
ATOM 673 C CA . LYS A 1 88 ? 9.318 -5.348 -4.818 1.00 98.56 88 LYS A CA 1
ATOM 674 C C . LYS A 1 88 ? 8.085 -4.481 -4.553 1.00 98.56 88 LYS A C 1
ATOM 676 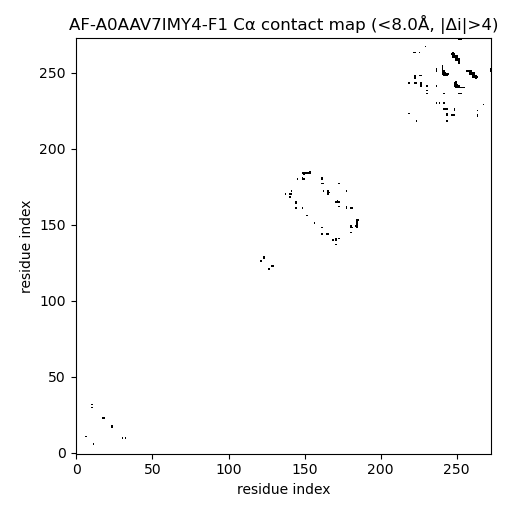O O . LYS A 1 88 ? 7.493 -4.585 -3.481 1.00 98.56 88 LYS A O 1
ATOM 681 N N . ILE A 1 89 ? 7.648 -3.692 -5.538 1.00 98.50 89 ILE A N 1
ATOM 682 C CA . ILE A 1 89 ? 6.412 -2.893 -5.455 1.00 98.50 89 ILE A CA 1
ATOM 683 C C . ILE A 1 89 ? 5.194 -3.797 -5.224 1.00 98.50 89 ILE A C 1
ATOM 685 O O . ILE A 1 89 ? 4.347 -3.479 -4.390 1.00 98.50 89 ILE A O 1
ATOM 689 N N . GLY A 1 90 ? 5.117 -4.939 -5.913 1.00 98.50 90 GLY A N 1
ATOM 690 C CA . GLY A 1 90 ? 4.059 -5.929 -5.707 1.00 98.50 90 GLY A CA 1
ATOM 691 C C . GLY A 1 90 ? 4.019 -6.474 -4.276 1.00 98.50 90 GLY A C 1
ATOM 692 O O . GLY A 1 90 ? 2.945 -6.538 -3.679 1.00 98.50 90 GLY A O 1
ATOM 693 N N . SER A 1 91 ? 5.182 -6.805 -3.703 1.00 98.38 91 SER A N 1
ATOM 694 C CA . SER A 1 91 ? 5.295 -7.253 -2.307 1.00 98.38 91 SER A CA 1
ATOM 695 C C . SER A 1 91 ? 4.821 -6.181 -1.328 1.00 98.38 91 SER A C 1
ATOM 697 O O . SER A 1 91 ? 3.940 -6.446 -0.516 1.00 98.38 91 SER A O 1
ATOM 699 N N . VAL A 1 92 ? 5.324 -4.949 -1.463 1.00 98.69 92 VAL A N 1
ATOM 700 C CA . VAL A 1 92 ? 4.913 -3.819 -0.612 1.00 98.69 92 VAL A CA 1
ATOM 701 C C . VAL A 1 92 ? 3.407 -3.564 -0.728 1.00 98.69 92 VAL A C 1
ATOM 703 O O . VAL A 1 92 ? 2.738 -3.306 0.270 1.00 98.69 92 VAL A O 1
ATOM 706 N N . GLY A 1 93 ? 2.839 -3.686 -1.930 1.00 98.62 93 GLY A N 1
ATOM 707 C CA . GLY A 1 93 ? 1.398 -3.573 -2.144 1.00 98.62 93 GLY A CA 1
ATOM 708 C C . GLY A 1 93 ? 0.581 -4.626 -1.384 1.00 98.62 93 GLY A C 1
ATOM 709 O O . GLY A 1 93 ? -0.523 -4.324 -0.926 1.00 98.62 93 GLY A O 1
ATOM 710 N N . ASN A 1 94 ? 1.107 -5.841 -1.216 1.00 98.31 94 ASN A N 1
ATOM 711 C CA . ASN A 1 94 ? 0.469 -6.880 -0.406 1.00 98.31 94 ASN A CA 1
ATOM 712 C C . ASN A 1 94 ? 0.584 -6.578 1.093 1.00 98.31 94 ASN A C 1
ATOM 714 O O . ASN A 1 94 ? -0.423 -6.661 1.798 1.00 98.31 94 ASN A O 1
ATOM 718 N N . ASP A 1 95 ? 1.758 -6.145 1.555 1.00 98.62 95 ASP A N 1
ATOM 719 C CA . ASP A 1 95 ? 1.986 -5.779 2.958 1.00 98.62 95 ASP A CA 1
ATOM 720 C C . ASP A 1 95 ? 1.062 -4.631 3.393 1.00 98.62 95 ASP A C 1
ATOM 722 O O . ASP A 1 95 ? 0.444 -4.679 4.459 1.00 98.62 95 ASP A O 1
ATOM 726 N N . VAL A 1 96 ? 0.883 -3.619 2.533 1.00 98.62 96 VAL A N 1
ATOM 727 C CA . VAL A 1 96 ? -0.053 -2.509 2.776 1.00 98.62 96 VAL A CA 1
ATOM 728 C C . VAL A 1 96 ? -1.485 -3.022 2.939 1.00 98.62 96 VAL A C 1
ATOM 730 O O . VAL A 1 96 ? -2.157 -2.637 3.895 1.00 98.62 96 VAL A O 1
ATOM 733 N N . LYS A 1 97 ? -1.956 -3.929 2.070 1.00 98.44 97 LYS A N 1
ATOM 734 C CA . LYS A 1 97 ? -3.304 -4.520 2.187 1.00 98.44 97 LYS A CA 1
ATOM 735 C C . LYS A 1 97 ? -3.487 -5.294 3.493 1.00 98.44 97 LYS A C 1
ATOM 737 O O . LYS A 1 97 ? -4.555 -5.220 4.110 1.00 98.44 97 LYS A O 1
ATOM 742 N N . GLU A 1 98 ? -2.463 -6.026 3.927 1.00 98.62 98 GLU A N 1
ATOM 743 C CA . GLU A 1 98 ? -2.495 -6.750 5.198 1.00 98.62 98 GLU A CA 1
ATOM 744 C C . GLU A 1 98 ? -2.594 -5.780 6.384 1.00 98.62 98 GLU A C 1
ATOM 746 O O . GLU A 1 98 ? -3.438 -5.957 7.269 1.00 98.62 98 GLU A O 1
ATOM 751 N N . VAL A 1 99 ? -1.775 -4.724 6.390 1.00 98.69 99 VAL A N 1
ATOM 752 C CA . VAL A 1 99 ? -1.803 -3.688 7.430 1.00 98.69 99 VAL A CA 1
ATOM 753 C C . VAL A 1 99 ? -3.157 -2.981 7.468 1.00 98.69 99 VAL A C 1
ATOM 755 O O . VAL A 1 99 ? -3.730 -2.846 8.550 1.00 98.69 99 VAL A O 1
ATOM 758 N N . THR A 1 100 ? -3.722 -2.602 6.318 1.00 98.69 100 THR A N 1
ATOM 759 C CA . THR A 1 100 ? -5.069 -2.015 6.234 1.00 98.69 100 THR A CA 1
ATOM 760 C C . THR A 1 100 ? -6.115 -2.937 6.865 1.00 98.69 100 THR A C 1
ATOM 762 O O . THR A 1 100 ? -6.877 -2.503 7.729 1.00 98.69 100 THR A O 1
ATOM 765 N N . SER A 1 101 ? -6.085 -4.232 6.537 1.00 98.31 101 SER A N 1
ATOM 766 C CA . SER A 1 101 ? -7.010 -5.225 7.104 1.00 98.31 101 SER A CA 1
ATOM 767 C C . SER A 1 101 ? -6.866 -5.353 8.630 1.00 98.31 101 SER A C 1
ATOM 769 O O . SER A 1 101 ? -7.855 -5.476 9.362 1.00 98.31 101 SER A O 1
ATOM 771 N N . LYS A 1 102 ? -5.629 -5.299 9.147 1.00 98.62 102 LYS A N 1
ATOM 772 C CA . LYS A 1 102 ? -5.358 -5.302 10.595 1.00 98.62 102 LYS A CA 1
ATOM 773 C C . LYS A 1 102 ? -5.904 -4.043 11.274 1.00 98.62 102 LYS A C 1
ATOM 775 O O . LYS A 1 102 ? -6.522 -4.164 12.333 1.00 98.62 102 LYS A O 1
ATOM 780 N N . ILE A 1 103 ? -5.727 -2.868 10.669 1.00 98.62 103 ILE A N 1
ATOM 781 C CA . ILE A 1 103 ? -6.246 -1.591 11.184 1.00 98.62 103 ILE A CA 1
ATOM 782 C C . ILE A 1 103 ? -7.776 -1.620 11.265 1.00 98.62 103 ILE A C 1
ATOM 784 O O . ILE A 1 103 ? -8.338 -1.283 12.308 1.00 98.62 103 ILE A O 1
ATOM 788 N N . GLU A 1 104 ? -8.460 -2.091 10.222 1.00 98.56 104 GLU A N 1
ATOM 789 C CA . GLU A 1 104 ? -9.923 -2.224 10.216 1.00 98.56 104 GLU A CA 1
ATOM 790 C C . GLU A 1 104 ? -10.427 -3.159 11.324 1.00 98.56 104 GLU A C 1
ATOM 792 O O . GLU A 1 104 ? -11.432 -2.888 11.985 1.00 98.56 104 GLU A O 1
ATOM 797 N N . ASN A 1 105 ? -9.724 -4.268 11.569 1.00 98.06 105 ASN A N 1
ATOM 798 C CA . ASN A 1 105 ? -10.053 -5.181 12.662 1.00 98.06 105 ASN A CA 1
ATOM 799 C C . ASN A 1 105 ? -9.870 -4.527 14.042 1.00 98.06 105 ASN A C 1
ATOM 801 O O . ASN A 1 105 ? -10.729 -4.665 14.913 1.00 98.06 105 ASN A O 1
ATOM 805 N N . VAL A 1 106 ? -8.772 -3.793 14.246 1.00 98.19 106 VAL A N 1
ATOM 806 C CA . VAL A 1 106 ? -8.530 -3.051 15.494 1.00 98.19 106 VAL A CA 1
ATOM 807 C C . VAL A 1 106 ? -9.601 -1.981 15.704 1.00 98.19 106 VAL A C 1
ATOM 809 O O . VAL A 1 106 ? -10.158 -1.900 16.796 1.00 98.19 106 VAL A O 1
ATOM 812 N N . SER A 1 107 ? -9.958 -1.226 14.664 1.00 98.56 107 SER A N 1
ATOM 813 C CA . SER A 1 107 ? -11.020 -0.215 14.722 1.00 98.56 107 SER A CA 1
ATOM 814 C C . SER A 1 107 ? -12.361 -0.818 15.164 1.00 98.56 107 SER A C 1
ATOM 816 O O . SER A 1 107 ? -13.006 -0.299 16.077 1.00 98.56 107 SER A O 1
ATOM 818 N N . ARG A 1 108 ? -12.740 -1.983 14.616 1.00 97.88 108 ARG A N 1
ATOM 819 C CA . ARG A 1 108 ? -13.940 -2.718 15.054 1.00 97.88 108 ARG A CA 1
ATOM 820 C C . ARG A 1 108 ? -13.888 -3.107 16.533 1.00 97.88 108 ARG A C 1
ATOM 822 O O . ARG A 1 108 ? -14.876 -2.919 17.237 1.00 97.88 108 ARG A O 1
ATOM 829 N N . LYS A 1 109 ? -12.747 -3.611 17.018 1.00 98.00 109 LYS A N 1
ATOM 830 C CA . LYS A 1 109 ? -12.569 -3.969 18.438 1.00 98.00 109 LYS A CA 1
ATOM 831 C C . LYS A 1 109 ? -12.654 -2.756 19.364 1.00 98.00 109 LYS A C 1
ATOM 833 O O . LYS A 1 109 ? -13.258 -2.850 20.427 1.00 98.00 109 LYS A O 1
ATOM 838 N N . VAL A 1 110 ? -12.074 -1.624 18.966 1.00 98.31 110 VAL A N 1
ATOM 839 C CA . VAL A 1 110 ? -12.160 -0.368 19.729 1.00 98.31 110 VAL A CA 1
ATOM 840 C C . VAL A 1 110 ? -13.611 0.101 19.827 1.00 98.31 110 VAL A C 1
ATOM 842 O O . VAL A 1 110 ? -14.064 0.446 20.915 1.00 98.31 110 VAL A O 1
ATOM 845 N N . ASN A 1 111 ? -14.367 0.042 18.729 1.00 97.81 111 ASN A N 1
ATOM 846 C CA . ASN A 1 111 ? -15.787 0.390 18.747 1.00 97.81 111 ASN A CA 1
ATOM 847 C C . ASN A 1 111 ? -16.602 -0.543 19.659 1.00 97.81 111 ASN A C 1
ATOM 849 O O . ASN A 1 111 ? -17.398 -0.052 20.457 1.00 97.81 111 ASN A O 1
ATOM 853 N N . ASP A 1 112 ? -16.365 -1.859 19.617 1.00 96.56 112 ASP A N 1
ATOM 854 C CA . ASP A 1 112 ? -16.988 -2.807 20.556 1.00 96.56 112 ASP A CA 1
ATOM 855 C C . ASP A 1 112 ? -16.677 -2.439 22.016 1.00 96.56 112 ASP A C 1
ATOM 857 O O . ASP A 1 112 ? -17.585 -2.293 22.836 1.00 96.56 112 ASP A O 1
ATOM 861 N N . HIS A 1 113 ? -15.406 -2.192 22.337 1.00 97.56 113 HIS A N 1
ATOM 862 C CA . HIS A 1 113 ? -15.003 -1.785 23.682 1.00 97.56 113 HIS A CA 1
ATOM 863 C C . HIS A 1 113 ? -15.676 -0.483 24.127 1.00 97.56 113 HIS A C 1
ATOM 865 O O . HIS A 1 113 ? -16.169 -0.428 25.252 1.00 97.56 113 HIS A O 1
ATOM 871 N N . ASN A 1 114 ? -15.773 0.522 23.254 1.00 97.44 114 ASN A N 1
ATOM 872 C CA . ASN A 1 114 ? -16.460 1.777 23.558 1.00 97.44 114 ASN A CA 1
ATOM 873 C C . ASN A 1 114 ? -17.953 1.558 23.837 1.00 97.44 114 ASN A C 1
ATOM 875 O O . ASN A 1 114 ? -18.480 2.104 24.804 1.00 97.44 114 ASN A O 1
ATOM 879 N N . THR A 1 115 ? -18.636 0.715 23.054 1.00 95.81 115 THR A N 1
ATOM 880 C CA . THR A 1 115 ? -20.054 0.398 23.315 1.00 95.81 115 THR A CA 1
ATOM 881 C C . THR A 1 115 ? -20.247 -0.331 24.646 1.00 95.81 115 THR A C 1
ATOM 883 O O . THR A 1 115 ? -21.175 -0.026 25.398 1.00 95.81 115 THR A O 1
ATOM 886 N N . ARG A 1 116 ? -19.341 -1.254 24.990 1.00 93.81 116 ARG A N 1
ATOM 887 C CA . ARG A 1 116 ? -19.357 -1.965 26.275 1.00 93.81 116 ARG A CA 1
ATOM 888 C C . ARG A 1 116 ? -19.070 -1.030 27.444 1.00 93.81 116 ARG A C 1
ATOM 890 O O . ARG A 1 116 ? -19.724 -1.155 28.477 1.00 93.81 116 ARG A O 1
ATOM 897 N N . LEU A 1 117 ? -18.129 -0.103 27.282 1.00 95.88 117 LEU A N 1
ATOM 898 C CA . LEU A 1 117 ? -17.800 0.908 28.281 1.00 95.88 117 LEU A CA 1
ATOM 899 C C . LEU A 1 117 ? -19.002 1.820 28.539 1.00 95.88 117 LEU A C 1
ATOM 901 O O . LEU A 1 117 ? -19.428 1.924 29.684 1.00 95.88 117 LEU A O 1
ATOM 905 N N . ALA A 1 118 ? -19.637 2.345 27.488 1.00 91.69 118 ALA A N 1
ATOM 906 C CA . ALA A 1 118 ? -20.854 3.149 27.609 1.00 91.69 118 ALA A CA 1
ATOM 907 C C . ALA A 1 118 ? -21.990 2.390 28.325 1.00 91.69 118 ALA A C 1
ATOM 909 O O . ALA A 1 118 ? -22.704 2.949 29.159 1.00 91.69 118 ALA A O 1
ATOM 910 N N . ALA A 1 119 ? -22.143 1.087 28.061 1.00 86.56 119 ALA A N 1
ATOM 911 C CA . ALA A 1 119 ? -23.118 0.253 28.764 1.00 86.56 119 ALA A CA 1
ATOM 912 C C . ALA A 1 119 ? -22.779 0.064 30.256 1.00 86.56 119 ALA A C 1
ATOM 914 O O . ALA A 1 119 ? -23.684 -0.006 31.090 1.00 86.56 119 ALA A O 1
ATOM 915 N N . VAL A 1 120 ? -21.494 -0.038 30.610 1.00 87.19 120 VAL A N 1
ATOM 916 C CA . VAL A 1 120 ? -21.038 -0.100 32.009 1.00 87.19 120 VAL A CA 1
ATOM 917 C C . VAL A 1 120 ? -21.247 1.244 32.704 1.00 87.19 120 VAL A C 1
ATOM 919 O O . VAL A 1 120 ? -21.820 1.273 33.790 1.00 87.19 120 VAL A O 1
ATOM 922 N N . GLU A 1 121 ? -20.871 2.350 32.068 1.00 89.19 121 GLU A N 1
ATOM 923 C CA . GLU A 1 121 ? -21.086 3.706 32.580 1.00 89.19 121 GLU A CA 1
ATOM 924 C C . GLU A 1 121 ? -22.573 3.988 32.810 1.00 89.19 121 GLU A C 1
ATOM 926 O O . GLU A 1 121 ? -22.952 4.480 33.872 1.00 89.19 121 GLU A O 1
ATOM 931 N N . SER A 1 122 ? -23.442 3.595 31.874 1.00 82.25 122 SER A N 1
ATOM 932 C CA . SER A 1 122 ? -24.897 3.700 32.026 1.00 82.25 122 SER A CA 1
ATOM 933 C C . SER A 1 122 ? -25.426 2.867 33.196 1.00 82.25 122 SER A C 1
ATOM 935 O O . SER A 1 122 ? -26.339 3.299 33.893 1.00 82.25 122 SER A O 1
ATOM 937 N N . LYS A 1 123 ? -24.846 1.694 33.477 1.00 85.12 123 LYS A N 1
ATOM 938 C CA . LYS A 1 123 ? -25.223 0.893 34.653 1.00 85.12 123 LYS A CA 1
ATOM 939 C C . LYS A 1 123 ? -24.759 1.527 35.958 1.00 85.12 123 LYS A C 1
ATOM 941 O O . LYS A 1 123 ? -25.490 1.454 36.936 1.00 85.12 123 LYS A O 1
ATOM 946 N N . ILE A 1 124 ? -23.575 2.137 35.979 1.00 80.12 124 ILE A N 1
ATOM 947 C CA . ILE A 1 124 ? -23.040 2.821 37.165 1.00 80.12 124 ILE A CA 1
ATOM 948 C C . ILE A 1 124 ? -23.844 4.093 37.460 1.00 80.12 124 ILE A C 1
ATOM 950 O O . ILE A 1 124 ? -24.191 4.341 38.608 1.00 80.12 124 ILE A O 1
ATOM 954 N N . THR A 1 125 ? -24.174 4.873 36.428 1.00 80.62 125 THR A N 1
ATOM 955 C CA . THR A 1 125 ? -24.911 6.144 36.551 1.00 80.62 125 THR A CA 1
ATOM 956 C C . THR A 1 125 ? -26.424 5.950 36.685 1.00 80.62 125 THR A C 1
ATOM 958 O O . THR A 1 125 ? -27.070 6.628 37.477 1.00 80.62 125 THR A O 1
ATOM 961 N N . GLY A 1 126 ? -26.998 5.004 35.938 1.00 64.19 126 GLY A N 1
ATOM 962 C CA . GLY A 1 126 ? -28.415 4.633 35.978 1.00 64.19 126 GLY A CA 1
ATOM 963 C C . GLY A 1 126 ? -28.785 3.790 37.197 1.00 64.19 126 GLY A C 1
ATOM 964 O O . GLY A 1 126 ? -29.944 3.780 37.619 1.00 64.19 126 GLY A O 1
ATOM 965 N N . ALA A 1 127 ? -27.810 3.139 37.836 1.00 55.03 127 ALA A N 1
ATOM 966 C CA . ALA A 1 127 ? -27.961 2.780 39.229 1.00 55.03 127 ALA A CA 1
ATOM 967 C C . ALA A 1 127 ? -27.919 4.073 40.053 1.00 55.03 127 ALA A C 1
ATOM 969 O O . ALA A 1 127 ? -26.864 4.518 40.495 1.00 55.03 127 ALA A O 1
ATOM 970 N N . ALA A 1 128 ? -29.093 4.566 40.440 1.00 51.97 128 ALA A N 1
ATOM 971 C CA . ALA A 1 128 ? -29.291 5.376 41.648 1.00 51.97 128 ALA A CA 1
ATOM 972 C C . ALA A 1 128 ? -28.795 4.671 42.948 1.00 51.97 128 ALA A C 1
ATOM 974 O O . ALA A 1 128 ? -29.207 5.010 44.052 1.00 51.97 128 ALA A O 1
ATOM 975 N N . GLY A 1 129 ? -27.932 3.658 42.824 1.00 50.44 129 GLY A N 1
ATOM 976 C CA . GLY A 1 129 ? -27.362 2.813 43.852 1.00 50.44 129 GLY A CA 1
ATOM 977 C C . GLY A 1 129 ? -26.129 3.402 44.518 1.00 50.44 129 GLY A C 1
ATOM 978 O O . GLY A 1 129 ? -25.894 3.058 45.659 1.00 50.44 129 GLY A O 1
ATOM 979 N N . ALA A 1 130 ? -25.370 4.316 43.906 1.00 50.03 130 ALA A N 1
ATOM 980 C CA . ALA A 1 130 ? -24.259 4.937 44.640 1.00 50.03 130 ALA A CA 1
ATOM 981 C C . ALA A 1 130 ? -24.778 5.779 45.828 1.00 50.03 130 ALA A C 1
ATOM 983 O O . ALA A 1 130 ? -24.298 5.630 46.949 1.00 50.03 130 ALA A O 1
ATOM 984 N N . ASN A 1 131 ? -25.851 6.554 45.619 1.00 52.56 131 ASN A N 1
ATOM 985 C CA . ASN A 1 131 ? -26.532 7.270 46.703 1.00 52.56 131 ASN A CA 1
ATOM 986 C C . ASN A 1 131 ? -27.438 6.362 47.547 1.00 52.56 131 ASN A C 1
ATOM 988 O O . ASN A 1 131 ? -27.513 6.553 48.757 1.00 52.56 131 ASN A O 1
ATOM 992 N N . ALA A 1 132 ? -28.107 5.363 46.958 1.00 51.12 132 ALA A N 1
ATOM 993 C CA . ALA A 1 132 ? -28.947 4.460 47.745 1.00 51.12 132 ALA A CA 1
ATOM 994 C C . ALA A 1 132 ? -28.134 3.505 48.635 1.00 51.12 132 ALA A C 1
ATOM 996 O O . ALA A 1 132 ? -28.593 3.199 49.722 1.00 51.12 132 ALA A O 1
ATOM 997 N N . VAL A 1 133 ? -26.934 3.071 48.233 1.00 53.19 133 VAL A N 1
ATOM 998 C CA . VAL A 1 133 ? -26.059 2.201 49.045 1.00 53.19 133 VAL A CA 1
ATOM 999 C C . VAL A 1 133 ? -25.434 2.975 50.205 1.00 53.19 133 VAL A C 1
ATOM 1001 O O . VAL A 1 133 ? -25.372 2.444 51.309 1.00 53.19 133 VAL A O 1
ATOM 1004 N N . LEU A 1 134 ? -25.046 4.240 50.003 1.00 54.34 134 LEU A N 1
ATOM 1005 C CA . LEU A 1 134 ? -24.619 5.107 51.110 1.00 54.34 134 LEU A CA 1
ATOM 1006 C C . LEU A 1 134 ? -25.772 5.389 52.085 1.00 54.34 134 LEU A C 1
ATOM 1008 O O . LEU A 1 134 ? -25.578 5.321 53.296 1.00 54.34 134 LEU A O 1
ATOM 1012 N N . ALA A 1 135 ? -26.986 5.623 51.575 1.00 56.22 135 ALA A N 1
ATOM 1013 C CA . ALA A 1 135 ? -28.171 5.791 52.415 1.00 56.22 135 ALA A CA 1
ATOM 1014 C C . ALA A 1 135 ? -28.545 4.503 53.177 1.00 56.22 135 ALA A C 1
ATOM 1016 O O . ALA A 1 135 ? -28.936 4.572 54.339 1.00 56.22 135 ALA A O 1
ATOM 1017 N N . ASP A 1 136 ? -28.407 3.327 52.563 1.00 53.53 136 ASP A N 1
ATOM 1018 C CA . ASP A 1 136 ? -28.718 2.034 53.190 1.00 53.53 136 ASP A CA 1
ATOM 1019 C C . ASP A 1 136 ? -27.671 1.648 54.250 1.00 53.53 136 ASP A C 1
ATOM 1021 O O . ASP A 1 136 ? -28.018 1.079 55.288 1.00 53.53 136 ASP A O 1
ATOM 1025 N N . TYR A 1 137 ? -26.403 2.033 54.044 1.00 59.03 137 TYR A N 1
ATOM 1026 C CA . TYR A 1 137 ? -25.338 1.884 55.038 1.00 59.03 137 TYR A CA 1
ATOM 1027 C C . TYR A 1 137 ? -25.569 2.787 56.258 1.00 59.03 137 TYR A C 1
ATOM 1029 O O . TYR A 1 137 ? -25.570 2.283 57.380 1.00 59.03 137 TYR A O 1
ATOM 1037 N N . ASP A 1 138 ? -25.871 4.077 56.055 1.00 61.06 138 ASP A N 1
ATOM 1038 C CA . ASP A 1 138 ? -26.204 5.007 57.150 1.00 61.06 138 ASP A CA 1
ATOM 1039 C C . ASP A 1 138 ? -27.454 4.541 57.919 1.00 61.06 138 ASP A C 1
ATOM 1041 O O . ASP A 1 138 ? -27.475 4.503 59.149 1.00 61.06 138 ASP A O 1
ATOM 1045 N N . THR A 1 139 ? -28.480 4.064 57.207 1.00 65.12 139 THR A N 1
ATOM 1046 C CA . THR A 1 139 ? -29.704 3.536 57.832 1.00 65.12 139 THR A CA 1
ATOM 1047 C C . THR A 1 139 ? -29.430 2.258 58.634 1.00 65.12 139 THR A C 1
ATOM 1049 O O . THR A 1 139 ? -29.952 2.097 59.740 1.00 65.12 139 THR A O 1
ATOM 1052 N N . SER A 1 140 ? -28.586 1.358 58.122 1.00 63.94 140 SER A N 1
ATOM 1053 C CA . SER A 1 140 ? -28.204 0.119 58.812 1.00 63.94 140 SER A CA 1
ATOM 1054 C C . SER A 1 140 ? -27.378 0.394 60.069 1.00 63.94 140 SER A C 1
ATOM 1056 O O . SER A 1 140 ? -27.631 -0.212 61.113 1.00 63.94 140 SER A O 1
ATOM 1058 N N . LEU A 1 141 ? -26.450 1.354 60.005 1.00 66.44 141 LEU A N 1
ATOM 1059 C CA . LEU A 1 141 ? -25.669 1.787 61.161 1.00 66.44 141 LEU A CA 1
ATOM 1060 C C . LEU A 1 141 ? -26.562 2.439 62.228 1.00 66.44 141 LEU A C 1
ATOM 1062 O O . LEU A 1 141 ? -26.474 2.079 63.401 1.00 66.44 141 LEU A O 1
ATOM 1066 N N . ARG A 1 142 ? -27.498 3.317 61.831 1.00 64.19 142 ARG A N 1
ATOM 1067 C CA . ARG A 1 142 ? -28.501 3.911 62.739 1.00 64.19 142 ARG A CA 1
ATOM 1068 C C . ARG A 1 142 ? -29.331 2.844 63.455 1.00 64.19 142 ARG A C 1
ATOM 1070 O O . ARG A 1 142 ? -29.538 2.931 64.665 1.00 64.19 142 ARG A O 1
ATOM 1077 N N . VAL A 1 143 ? -29.794 1.819 62.734 1.00 66.06 143 VAL A N 1
ATOM 1078 C CA . VAL A 1 143 ? -30.565 0.706 63.318 1.00 66.06 143 VAL A CA 1
ATOM 1079 C C . VAL A 1 143 ? -29.710 -0.114 64.287 1.00 66.06 143 VAL A C 1
ATOM 1081 O O . VAL A 1 143 ? -30.202 -0.478 65.357 1.00 66.06 143 VAL A O 1
ATOM 1084 N N . ALA A 1 144 ? -28.436 -0.360 63.971 1.00 66.12 144 ALA A N 1
ATOM 1085 C CA . ALA A 1 144 ? -27.511 -1.051 64.866 1.00 66.12 144 ALA A CA 1
ATOM 1086 C C . ALA A 1 144 ? -27.270 -0.259 66.165 1.00 66.12 144 ALA A C 1
ATOM 1088 O O . ALA A 1 144 ? -27.415 -0.827 67.250 1.00 66.12 144 ALA A O 1
ATOM 1089 N N . CYS A 1 145 ? -27.018 1.053 66.074 1.00 62.66 145 CYS A N 1
ATOM 1090 C CA . CYS A 1 145 ? -26.878 1.947 67.231 1.00 62.66 145 CYS A CA 1
ATOM 1091 C C . CYS A 1 145 ? -28.122 1.930 68.128 1.00 62.66 145 CYS A C 1
ATOM 1093 O O . CYS A 1 145 ? -28.018 1.805 69.348 1.00 62.66 145 CYS A O 1
ATOM 1095 N N . LEU A 1 146 ? -29.313 2.008 67.524 1.00 62.31 146 LEU A N 1
ATOM 1096 C CA . LEU A 1 146 ? -30.586 1.959 68.247 1.00 62.31 146 LEU A CA 1
ATOM 1097 C C . LEU A 1 146 ? -30.832 0.593 68.902 1.00 62.31 146 LEU A C 1
ATOM 1099 O O . LEU A 1 146 ? -31.368 0.525 70.007 1.00 62.31 146 LEU A O 1
ATOM 1103 N N . SER A 1 147 ? -30.450 -0.500 68.242 1.00 64.31 147 SER A N 1
ATOM 1104 C CA . SER A 1 147 ? -30.611 -1.858 68.771 1.00 64.31 147 SER A CA 1
ATOM 1105 C C . SER A 1 147 ? -29.675 -2.118 69.958 1.00 64.31 147 SER A C 1
ATOM 1107 O O . SER A 1 147 ? -30.120 -2.635 70.982 1.00 64.31 147 SER A O 1
ATOM 1109 N N . LEU A 1 148 ? -28.417 -1.668 69.875 1.00 63.91 148 LEU A N 1
ATOM 1110 C CA . LEU A 1 148 ? -27.445 -1.701 70.977 1.00 63.91 148 LEU A CA 1
ATOM 1111 C C . LEU A 1 148 ? -27.924 -0.882 72.183 1.00 63.91 148 LEU A C 1
ATOM 1113 O O . LEU A 1 148 ? -27.910 -1.376 73.311 1.00 63.91 148 LEU A O 1
ATOM 1117 N N . ALA A 1 149 ? -28.440 0.329 71.953 1.00 59.97 149 ALA A N 1
ATOM 1118 C CA . ALA A 1 149 ? -29.009 1.160 73.013 1.00 59.97 149 ALA A CA 1
ATOM 1119 C C . ALA A 1 149 ? -30.204 0.489 73.725 1.00 59.97 149 ALA A C 1
ATOM 1121 O O . ALA A 1 149 ? -30.357 0.644 74.932 1.00 59.97 149 ALA A O 1
ATOM 1122 N N . ASN A 1 150 ? -31.021 -0.298 73.014 1.00 60.22 150 ASN A N 1
ATOM 1123 C CA . ASN A 1 150 ? -32.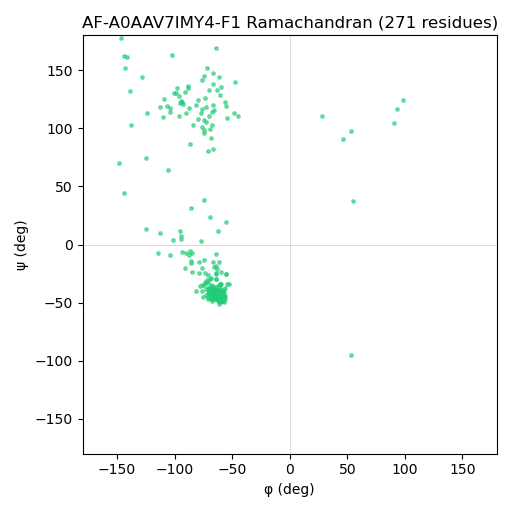161 -1.014 73.604 1.00 60.22 150 ASN A CA 1
ATOM 1124 C C . ASN A 1 150 ? -31.772 -2.292 74.370 1.00 60.22 150 ASN A C 1
ATOM 1126 O O . ASN A 1 150 ? -32.535 -2.739 75.222 1.00 60.22 150 ASN A O 1
ATOM 1130 N N . GLN A 1 151 ? -30.627 -2.907 74.055 1.00 57.91 151 GLN A N 1
ATOM 1131 C CA . GLN A 1 151 ? -30.135 -4.114 74.737 1.00 57.91 151 GLN A CA 1
ATOM 1132 C C . GLN A 1 151 ? -29.339 -3.803 76.009 1.00 57.91 151 GLN A C 1
ATOM 1134 O O . GLN A 1 151 ? -29.084 -4.697 76.817 1.00 57.91 151 GLN A O 1
ATOM 1139 N N . THR A 1 152 ? -28.944 -2.546 76.195 1.00 58.06 152 THR A N 1
ATOM 1140 C CA . THR A 1 152 ? -28.152 -2.121 77.347 1.00 58.06 152 THR A CA 1
ATOM 1141 C C . THR A 1 152 ? -29.094 -1.743 78.496 1.00 58.06 152 THR A C 1
ATOM 1143 O O . THR A 1 152 ? -30.120 -1.103 78.277 1.00 58.06 152 THR A O 1
ATOM 1146 N N . ASP A 1 153 ? -28.779 -2.165 79.725 1.00 61.12 153 ASP A N 1
ATOM 1147 C CA . ASP A 1 153 ? -29.616 -1.916 80.909 1.00 61.12 153 ASP A CA 1
ATOM 1148 C C . ASP A 1 153 ? -29.871 -0.401 81.075 1.00 61.12 153 ASP A C 1
ATOM 1150 O O . ASP A 1 153 ? -28.910 0.360 81.245 1.00 61.12 153 ASP A O 1
ATOM 1154 N N . PRO A 1 154 ? -31.135 0.067 81.044 1.00 58.06 154 PRO A N 1
ATOM 1155 C CA . PRO A 1 154 ? -31.463 1.492 81.077 1.00 58.06 154 PRO A CA 1
ATOM 1156 C C . PRO A 1 154 ? -30.997 2.206 82.351 1.00 58.06 154 PRO A C 1
ATOM 1158 O O . PRO A 1 154 ? -30.957 3.435 82.371 1.00 58.06 154 PRO A O 1
ATOM 1161 N N . ASN A 1 155 ? -30.636 1.459 83.399 1.00 61.97 155 ASN A N 1
ATOM 1162 C CA . ASN A 1 155 ? -30.094 2.008 84.642 1.00 61.97 155 ASN A CA 1
ATOM 1163 C C . ASN A 1 155 ? -28.565 2.185 84.623 1.00 61.97 155 ASN A C 1
ATOM 1165 O O . ASN A 1 155 ? -28.019 2.777 85.550 1.00 61.97 155 ASN A O 1
ATOM 1169 N N . LYS A 1 156 ? -27.873 1.673 83.594 1.00 60.66 156 LYS A N 1
ATOM 1170 C CA . LYS A 1 156 ? -26.411 1.772 83.415 1.00 60.66 156 LYS A CA 1
ATOM 1171 C C . LYS A 1 156 ? -25.992 2.610 82.206 1.00 60.66 156 LYS A C 1
ATOM 1173 O O . LYS A 1 156 ? -24.804 2.862 82.029 1.00 60.66 156 LYS A O 1
ATOM 1178 N N . LEU A 1 157 ? -26.944 3.024 81.373 1.00 60.94 157 LEU A N 1
ATOM 1179 C CA . LEU A 1 157 ? -26.698 3.922 80.251 1.00 60.94 157 LEU A CA 1
ATOM 1180 C C . LEU A 1 157 ? -26.482 5.347 80.760 1.00 60.94 157 LEU A C 1
ATOM 1182 O O . LEU A 1 157 ? -27.427 6.026 81.171 1.00 60.94 157 LEU A O 1
ATOM 1186 N N . ASP A 1 158 ? -25.232 5.794 80.698 1.00 65.38 158 ASP A N 1
ATOM 1187 C CA . ASP A 1 158 ? -24.899 7.207 80.820 1.00 65.38 158 ASP A CA 1
ATOM 1188 C C . ASP A 1 158 ? -25.571 7.997 79.681 1.00 65.38 158 ASP A C 1
ATOM 1190 O O . ASP A 1 158 ? -25.709 7.496 78.558 1.00 65.38 158 ASP A O 1
ATOM 1194 N N . LYS A 1 159 ? -26.015 9.228 79.956 1.00 68.56 159 LYS A N 1
ATOM 1195 C CA . LYS A 1 159 ? -26.732 10.069 78.976 1.00 68.56 159 LYS A CA 1
ATOM 1196 C C . LYS A 1 159 ? -25.892 10.338 77.725 1.00 68.56 159 LYS A C 1
ATOM 1198 O O . LYS A 1 159 ? -26.455 10.542 76.648 1.00 68.56 159 LYS A O 1
ATOM 1203 N N . ASP A 1 160 ? -24.577 10.237 77.872 1.00 71.56 160 ASP A N 1
ATOM 1204 C CA . ASP A 1 160 ? -23.590 10.527 76.840 1.00 71.56 160 ASP A CA 1
ATOM 1205 C C . ASP A 1 160 ? -23.230 9.303 75.982 1.00 71.56 160 ASP A C 1
ATOM 1207 O O . ASP A 1 160 ? -22.577 9.447 74.950 1.00 71.56 160 ASP A O 1
ATOM 1211 N N . PHE A 1 161 ? -23.706 8.099 76.329 1.00 69.62 161 PHE A N 1
ATOM 1212 C CA . PHE A 1 161 ? -23.369 6.872 75.597 1.00 69.62 161 PHE A CA 1
ATOM 1213 C C . PHE A 1 161 ? -23.881 6.874 74.149 1.00 69.62 161 PHE A C 1
ATOM 1215 O O . PHE A 1 161 ? -23.152 6.506 73.233 1.00 69.62 161 PHE A O 1
ATOM 1222 N N . VAL A 1 162 ? -25.129 7.301 73.923 1.00 64.06 162 VAL A N 1
ATOM 1223 C CA . VAL A 1 162 ? -25.727 7.327 72.574 1.00 64.06 162 VAL A CA 1
ATOM 1224 C C . VAL A 1 162 ? -25.053 8.383 71.677 1.00 64.06 162 VAL A C 1
ATOM 1226 O O . VAL A 1 162 ? -24.688 8.029 70.556 1.00 64.06 162 VAL A O 1
ATOM 1229 N N . PRO A 1 163 ? -24.806 9.629 72.139 1.00 66.75 163 PRO A N 1
ATOM 1230 C CA . PRO A 1 163 ? -23.986 10.596 71.404 1.00 66.75 163 PRO A CA 1
ATOM 1231 C C . PRO A 1 163 ? -22.549 10.122 71.139 1.00 66.75 163 PRO A C 1
ATOM 1233 O O . PRO A 1 163 ? -22.058 10.282 70.025 1.00 66.75 163 PRO A O 1
ATOM 1236 N N . ALA A 1 164 ? -21.882 9.506 72.123 1.00 70.31 164 ALA A N 1
ATOM 1237 C CA . ALA A 1 164 ? -20.514 9.008 71.966 1.00 70.31 164 ALA A CA 1
ATOM 1238 C C . ALA A 1 164 ? -20.430 7.859 70.950 1.00 70.31 164 ALA A C 1
ATOM 1240 O O . ALA A 1 164 ? -19.534 7.850 70.110 1.00 70.31 164 ALA A O 1
ATOM 1241 N N . LEU A 1 165 ? -21.391 6.929 70.974 1.00 65.12 165 LEU A N 1
ATOM 1242 C CA . LEU A 1 165 ? -21.481 5.837 70.005 1.00 65.12 165 LEU A CA 1
ATOM 1243 C C . LEU A 1 165 ? -21.754 6.359 68.588 1.00 65.12 165 LEU A C 1
ATOM 1245 O O . LEU A 1 165 ? -21.125 5.900 67.640 1.00 65.12 165 LEU A O 1
ATOM 1249 N N . ALA A 1 166 ? -22.654 7.336 68.446 1.00 63.78 166 ALA A N 1
ATOM 1250 C CA . ALA A 1 166 ? -22.945 7.975 67.164 1.00 63.78 166 ALA A CA 1
ATOM 1251 C C . ALA A 1 166 ? -21.721 8.707 66.594 1.00 63.78 166 ALA A C 1
ATOM 1253 O O . ALA A 1 166 ? -21.427 8.574 65.410 1.00 63.78 166 ALA A O 1
ATOM 1254 N N . ASN A 1 167 ? -20.967 9.401 67.452 1.00 71.06 167 ASN A N 1
ATOM 1255 C CA . ASN A 1 167 ? -19.736 10.089 67.073 1.00 71.06 167 ASN A CA 1
ATOM 1256 C C . ASN A 1 167 ? -18.606 9.106 66.706 1.00 71.06 167 ASN A C 1
ATOM 1258 O O . ASN A 1 167 ? -17.909 9.310 65.720 1.00 71.06 167 ASN A O 1
ATOM 1262 N N . CYS A 1 168 ? -18.450 7.996 67.440 1.00 67.88 168 CYS A N 1
ATOM 1263 C CA . CYS A 1 168 ? -17.482 6.939 67.104 1.00 67.88 168 CYS A CA 1
ATOM 1264 C C . CYS A 1 168 ? -17.778 6.241 65.770 1.00 67.88 168 CYS A C 1
ATOM 1266 O O . CYS A 1 168 ? -16.872 5.664 65.173 1.00 67.88 168 CYS A O 1
ATOM 1268 N N . LEU A 1 169 ? -19.034 6.260 65.329 1.00 63.44 169 LEU A N 1
ATOM 1269 C CA . LEU A 1 169 ? -19.485 5.632 64.092 1.00 63.44 169 LEU A CA 1
ATOM 1270 C C . LEU A 1 169 ? -19.682 6.633 62.942 1.00 63.44 169 LEU A C 1
ATOM 1272 O O . LEU A 1 169 ? -20.108 6.223 61.867 1.00 63.44 169 LEU A O 1
ATOM 1276 N N . ASP A 1 170 ? -19.356 7.910 63.169 1.00 68.62 170 ASP A N 1
ATOM 1277 C CA . ASP A 1 170 ? -19.503 9.021 62.219 1.00 68.62 170 ASP A CA 1
ATOM 1278 C C . ASP A 1 170 ? -20.935 9.170 61.661 1.00 68.62 170 ASP A C 1
ATOM 1280 O O . ASP A 1 170 ? -21.161 9.472 60.491 1.00 68.62 170 ASP A O 1
ATOM 1284 N N . VAL A 1 171 ? -21.939 8.926 62.514 1.00 65.00 171 VAL A N 1
ATOM 1285 C CA . VAL A 1 171 ? -23.362 9.015 62.157 1.00 65.00 171 VAL A CA 1
ATOM 1286 C C . VAL A 1 171 ? -23.979 10.260 62.773 1.00 65.00 171 VAL A C 1
ATOM 1288 O O . VAL A 1 171 ? -24.085 10.391 63.995 1.00 65.00 171 VAL A O 1
ATOM 1291 N N . ALA A 1 172 ? -24.488 11.152 61.925 1.00 68.06 172 ALA A N 1
ATOM 1292 C CA . ALA A 1 172 ? -25.244 12.317 62.366 1.00 68.06 172 ALA A CA 1
ATOM 1293 C C . ALA A 1 172 ? -26.657 11.909 62.824 1.00 68.06 172 ALA A C 1
ATOM 1295 O O . ALA A 1 172 ? -27.569 11.732 62.007 1.00 68.06 172 ALA A O 1
ATOM 1296 N N . LEU A 1 173 ? -26.850 11.769 64.139 1.00 61.66 173 LEU A N 1
ATOM 1297 C CA . LEU A 1 173 ? -28.170 11.590 64.746 1.00 61.66 173 LEU A CA 1
ATOM 1298 C C . LEU A 1 173 ? -28.804 12.945 65.063 1.00 61.66 173 LEU A C 1
ATOM 1300 O O . LEU A 1 173 ? -28.173 13.823 65.648 1.00 61.66 173 LEU A O 1
ATOM 1304 N N . SER A 1 174 ? -30.080 13.099 64.722 1.00 68.44 174 SER A N 1
ATOM 1305 C CA . SER A 1 174 ? -30.865 14.244 65.180 1.00 68.44 174 SER A CA 1
ATOM 1306 C C . SER A 1 174 ? -31.175 14.132 66.677 1.00 68.44 174 SER A C 1
ATOM 1308 O O . SER A 1 174 ? -31.320 13.036 67.224 1.00 68.44 174 SER A O 1
ATOM 1310 N N . GLU A 1 175 ? -31.353 15.273 67.346 1.00 58.47 175 GLU A N 1
ATOM 1311 C CA . GLU A 1 175 ? -31.708 15.330 68.772 1.00 58.47 175 GLU A CA 1
ATOM 1312 C C . GLU A 1 175 ? -32.984 14.518 69.080 1.00 58.47 175 GLU A C 1
ATOM 1314 O O . GLU A 1 175 ? -33.075 13.824 70.093 1.00 58.47 175 GLU A O 1
ATOM 1319 N N . PHE A 1 176 ? -33.935 14.487 68.139 1.00 61.22 176 PHE A N 1
ATOM 1320 C CA . PHE A 1 176 ? -35.152 13.677 68.230 1.00 61.22 176 PHE A CA 1
ATOM 1321 C C . PHE A 1 176 ? -34.883 12.160 68.195 1.00 61.22 176 PHE A C 1
ATOM 1323 O O . PHE A 1 176 ? -35.533 11.399 68.916 1.00 61.22 176 PHE A O 1
ATOM 1330 N N . GLU A 1 177 ? -33.926 11.696 67.386 1.00 53.47 177 GLU A N 1
ATOM 1331 C CA . GLU A 1 177 ? -33.531 10.280 67.321 1.00 53.47 177 GLU A CA 1
ATOM 1332 C C . GLU A 1 177 ? -32.807 9.835 68.596 1.00 53.47 177 GLU A C 1
ATOM 1334 O O . GLU A 1 177 ? -33.069 8.735 69.090 1.00 53.47 177 GLU A O 1
ATOM 1339 N N . ILE A 1 178 ? -31.975 10.710 69.172 1.00 56.62 178 ILE A N 1
ATOM 1340 C CA . ILE A 1 178 ? -31.297 10.481 70.458 1.00 56.62 178 ILE A CA 1
ATOM 1341 C C . ILE A 1 178 ? -32.334 10.331 71.580 1.00 56.62 178 ILE A C 1
ATOM 1343 O O . ILE A 1 178 ? -32.303 9.349 72.328 1.00 56.62 178 ILE A O 1
ATOM 1347 N N . ILE A 1 179 ? -33.311 11.243 71.652 1.00 56.69 179 ILE A N 1
ATOM 1348 C CA . ILE A 1 179 ? -34.404 11.185 72.636 1.00 56.69 179 ILE A CA 1
ATOM 1349 C C . ILE A 1 179 ? -35.226 9.904 72.453 1.00 56.69 179 ILE A C 1
ATOM 1351 O O . ILE A 1 179 ? -35.531 9.209 73.424 1.00 56.69 179 ILE A O 1
ATOM 1355 N N . ARG A 1 180 ? -35.556 9.533 71.210 1.00 59.88 180 ARG A N 1
ATOM 1356 C CA . ARG A 1 180 ? -36.322 8.312 70.923 1.00 59.88 180 ARG A CA 1
ATOM 1357 C C . ARG A 1 180 ? -35.577 7.051 71.362 1.00 59.88 180 ARG A C 1
ATOM 1359 O O . ARG A 1 180 ? -36.206 6.181 71.964 1.00 59.88 180 ARG A O 1
ATOM 1366 N N . ALA A 1 181 ? -34.271 6.958 71.104 1.00 55.25 181 ALA A N 1
ATOM 1367 C CA . ALA A 1 181 ? -33.420 5.851 71.546 1.00 55.25 181 ALA A CA 1
ATOM 1368 C C . ALA A 1 181 ? -33.433 5.706 73.076 1.00 55.25 181 ALA A C 1
ATOM 1370 O O . ALA A 1 181 ? -33.708 4.629 73.607 1.00 55.25 181 ALA A O 1
ATOM 1371 N N . GLN A 1 182 ? -33.231 6.821 73.783 1.00 53.94 182 GLN A N 1
ATOM 1372 C CA . GLN A 1 182 ? -33.239 6.872 75.246 1.00 53.94 182 GLN A CA 1
ATOM 1373 C C . GLN A 1 182 ? -34.619 6.528 75.838 1.00 53.94 182 GLN A C 1
ATOM 1375 O O . GLN A 1 182 ? -34.710 5.860 76.870 1.00 53.94 182 GLN A O 1
ATOM 1380 N N . CYS A 1 183 ? -35.711 6.939 75.186 1.00 52.78 183 CYS A N 1
ATOM 1381 C CA . CYS A 1 183 ? -37.073 6.611 75.610 1.00 52.78 183 CYS A CA 1
ATOM 1382 C C . CYS A 1 183 ? -37.460 5.148 75.332 1.00 52.78 183 CYS A C 1
ATOM 1384 O O . CYS A 1 183 ? -38.240 4.580 76.100 1.00 52.78 183 CYS A O 1
ATOM 1386 N N . MET A 1 184 ? -36.940 4.527 74.265 1.00 50.06 184 MET A N 1
ATOM 1387 C CA . MET A 1 184 ? -37.221 3.121 73.934 1.00 50.06 184 MET A CA 1
ATOM 1388 C C . MET A 1 184 ? -36.564 2.154 74.927 1.00 50.06 184 MET A C 1
ATOM 1390 O O . MET A 1 184 ? -37.240 1.227 75.371 1.00 50.06 184 MET A O 1
ATOM 1394 N N . GLY A 1 185 ? -35.338 2.435 75.387 1.00 46.56 185 GLY A N 1
ATOM 1395 C CA . GLY A 1 185 ? -34.687 1.664 76.458 1.00 46.56 185 GLY A CA 1
ATOM 1396 C C . GLY A 1 185 ? -35.415 1.734 77.812 1.00 46.56 185 GLY A C 1
ATOM 1397 O O . GLY A 1 185 ? -35.271 0.848 78.648 1.00 46.56 185 GLY A O 1
ATOM 1398 N N . ARG A 1 186 ? -36.259 2.754 78.033 1.00 44.03 186 ARG A N 1
ATOM 1399 C CA . ARG A 1 186 ? -37.012 2.956 79.288 1.00 44.03 186 ARG A CA 1
ATOM 1400 C C . ARG A 1 186 ? -38.424 2.368 79.295 1.00 44.03 186 ARG A C 1
ATOM 1402 O O . ARG A 1 186 ? -39.073 2.379 80.346 1.00 44.03 186 ARG A O 1
ATOM 1409 N N . LYS A 1 187 ? -38.932 1.839 78.176 1.00 42.75 187 LYS A N 1
ATOM 1410 C CA . LYS A 1 187 ? -40.226 1.143 78.185 1.00 42.75 187 LYS A CA 1
ATOM 1411 C C . LYS A 1 187 ? -40.062 -0.225 78.843 1.00 42.75 187 LYS A C 1
ATOM 1413 O O . LYS A 1 187 ? -39.715 -1.200 78.188 1.00 42.75 187 LYS A O 1
ATOM 1418 N N . LYS A 1 188 ? -40.380 -0.296 80.142 1.00 40.66 188 LYS A N 1
ATOM 1419 C CA . LYS A 1 188 ? -40.716 -1.551 80.831 1.00 40.66 188 LYS A CA 1
ATOM 1420 C C . LYS A 1 188 ? -41.683 -2.341 79.946 1.00 40.66 188 LYS A C 1
ATOM 1422 O O . LYS A 1 188 ? -42.837 -1.943 79.788 1.00 40.66 188 LYS A O 1
ATOM 1427 N N . ILE A 1 189 ? -41.214 -3.453 79.387 1.00 37.72 189 ILE A N 1
ATOM 1428 C CA . ILE A 1 189 ? -42.081 -4.479 78.813 1.00 37.72 189 ILE A CA 1
ATOM 1429 C C . ILE A 1 189 ? -42.816 -5.095 80.004 1.00 37.72 189 ILE A C 1
ATOM 1431 O O . ILE A 1 189 ? -42.298 -5.972 80.690 1.00 37.72 189 ILE A O 1
ATOM 1435 N N . ASN A 1 190 ? -43.991 -4.549 80.312 1.00 30.88 190 ASN A N 1
ATOM 1436 C CA . ASN A 1 190 ? -44.954 -5.218 81.167 1.00 30.88 190 ASN A CA 1
ATOM 1437 C C . ASN A 1 190 ? -45.624 -6.325 80.338 1.00 30.88 190 ASN A C 1
ATOM 1439 O O . ASN A 1 190 ? -45.816 -6.177 79.132 1.00 30.88 190 ASN A O 1
ATOM 1443 N N . ALA A 1 191 ? -45.864 -7.455 80.986 1.00 40.78 191 ALA A N 1
ATOM 1444 C CA . ALA A 1 191 ? -46.048 -8.762 80.375 1.00 40.78 191 ALA A CA 1
ATOM 1445 C C . ALA A 1 191 ? -47.287 -8.917 79.461 1.00 40.78 191 ALA A C 1
ATOM 1447 O O . ALA A 1 191 ? -48.230 -8.137 79.518 1.00 40.78 191 ALA A O 1
ATOM 1448 N N . GLN A 1 192 ? -47.278 -10.049 78.742 1.00 38.59 192 GLN A N 1
ATOM 1449 C CA . GLN A 1 192 ? -48.404 -10.786 78.141 1.00 38.59 192 GLN A CA 1
ATOM 1450 C C . GLN A 1 192 ? -48.780 -10.488 76.674 1.00 38.59 192 GLN A C 1
ATOM 1452 O O . GLN A 1 192 ? -49.226 -9.414 76.293 1.00 38.59 192 GLN A O 1
ATOM 1457 N N . SER A 1 193 ? -48.618 -11.550 75.871 1.00 42.75 193 SER A N 1
ATOM 1458 C CA . SER A 1 193 ? -49.299 -11.865 74.607 1.00 42.75 193 SER A CA 1
ATOM 1459 C C . SER A 1 193 ? -49.430 -10.752 73.563 1.00 42.75 193 SER A C 1
ATOM 1461 O O . SER A 1 193 ? -50.469 -10.107 73.458 1.00 42.75 193 SER A O 1
ATOM 1463 N N . VAL A 1 194 ? -48.455 -10.653 72.658 1.00 31.52 194 VAL A N 1
ATOM 1464 C CA . VAL A 1 194 ? -48.726 -10.164 71.299 1.00 31.52 194 VAL A CA 1
ATOM 1465 C C . VAL A 1 194 ? -47.965 -11.035 70.304 1.00 31.52 194 VAL A C 1
ATOM 1467 O O . VAL A 1 194 ? -46.760 -10.895 70.111 1.00 31.52 194 VAL A O 1
ATOM 1470 N N . THR A 1 195 ? -48.682 -11.942 69.641 1.00 40.09 195 THR A N 1
ATOM 1471 C CA . THR A 1 195 ? -48.256 -12.555 68.378 1.00 40.09 195 THR A CA 1
ATOM 1472 C C . THR A 1 195 ? -48.245 -11.475 67.295 1.00 40.09 195 THR A C 1
ATOM 1474 O O . THR A 1 195 ? -49.212 -11.293 66.555 1.00 40.09 195 THR A O 1
ATOM 1477 N N . GLY A 1 196 ? -47.160 -10.705 67.239 1.00 30.84 196 GLY A N 1
ATOM 1478 C CA . GLY A 1 196 ? -46.928 -9.679 66.230 1.00 30.84 196 GLY A CA 1
ATOM 1479 C C . GLY A 1 196 ? -46.336 -10.290 64.965 1.00 30.84 196 GLY A C 1
ATOM 1480 O O . GLY A 1 196 ? -45.152 -10.606 64.905 1.00 30.84 196 GLY A O 1
ATOM 1481 N N . ARG A 1 197 ? -47.163 -10.454 63.931 1.00 33.88 197 ARG A N 1
ATOM 1482 C CA . ARG A 1 197 ? -46.740 -10.841 62.580 1.00 33.88 197 ARG A CA 1
ATOM 1483 C C . ARG A 1 197 ? -45.922 -9.695 61.975 1.00 33.88 197 ARG A C 1
ATOM 1485 O O . ARG A 1 197 ? -46.493 -8.697 61.540 1.00 33.88 197 ARG A O 1
ATOM 1492 N N . ILE A 1 198 ? -44.597 -9.832 61.945 1.00 31.11 198 ILE A N 1
ATOM 1493 C CA . ILE A 1 198 ? -43.703 -8.837 61.340 1.00 31.11 198 ILE A CA 1
ATOM 1494 C C . ILE A 1 198 ? -43.890 -8.879 59.821 1.00 31.11 198 ILE A C 1
ATOM 1496 O O . ILE A 1 198 ? -43.535 -9.846 59.147 1.00 31.11 198 ILE A O 1
ATOM 1500 N N . ARG A 1 199 ? -44.490 -7.820 59.274 1.00 39.69 199 ARG A N 1
ATOM 1501 C CA . ARG A 1 199 ? -44.494 -7.541 57.841 1.00 39.69 199 ARG A CA 1
ATOM 1502 C C . ARG A 1 199 ? -43.315 -6.621 57.528 1.00 39.69 199 ARG A C 1
ATOM 1504 O O . ARG A 1 199 ? -43.306 -5.480 57.971 1.00 39.69 199 ARG A O 1
ATOM 1511 N N . SER A 1 200 ? -42.440 -7.121 56.654 1.00 34.84 200 SER A N 1
ATOM 1512 C CA . SER A 1 200 ? -41.579 -6.374 55.725 1.00 34.84 200 SER A CA 1
ATOM 1513 C C . SER A 1 200 ? -40.114 -6.119 56.114 1.00 34.84 200 SER A C 1
ATOM 1515 O O . SER A 1 200 ? -39.818 -5.403 57.058 1.00 34.84 200 SER A O 1
ATOM 1517 N N . ARG A 1 201 ? -39.270 -6.578 55.172 1.00 34.94 201 ARG A N 1
ATOM 1518 C CA . ARG A 1 201 ? -37.968 -6.064 54.700 1.00 34.94 201 ARG A CA 1
ATOM 1519 C C . ARG A 1 201 ? -36.692 -6.563 55.396 1.00 34.94 201 ARG A C 1
ATOM 1521 O O . ARG A 1 201 ? -36.328 -6.121 56.468 1.00 34.94 201 ARG A O 1
ATOM 1528 N N . ALA A 1 202 ? -36.043 -7.459 54.641 1.00 32.38 202 ALA A N 1
ATOM 1529 C CA . ALA A 1 202 ? -34.623 -7.805 54.594 1.00 32.38 202 ALA A CA 1
ATOM 1530 C C . ALA A 1 202 ? -33.949 -8.181 55.922 1.00 32.38 202 ALA A C 1
ATOM 1532 O O . ALA A 1 202 ? -33.457 -7.341 56.660 1.00 32.38 202 ALA A O 1
ATOM 1533 N N . ILE A 1 203 ? -33.851 -9.491 56.151 1.00 32.91 203 ILE A N 1
ATOM 1534 C CA . ILE A 1 203 ? -32.837 -10.076 57.028 1.00 32.91 203 ILE A CA 1
ATOM 1535 C C . ILE A 1 203 ? -31.611 -10.324 56.142 1.00 32.91 203 ILE A C 1
ATOM 1537 O O . ILE A 1 203 ? -31.702 -11.092 55.182 1.00 32.91 203 ILE A O 1
ATOM 1541 N N . VAL A 1 204 ? -30.490 -9.668 56.436 1.00 32.41 204 VAL A N 1
ATOM 1542 C CA . VAL A 1 204 ? -29.180 -10.055 55.900 1.00 32.41 204 VAL A CA 1
ATOM 1543 C C . VAL A 1 204 ? -28.672 -11.197 56.772 1.00 32.41 204 VAL A C 1
ATOM 1545 O O . VAL A 1 204 ? -28.551 -11.050 57.984 1.00 32.41 204 VAL A O 1
ATOM 1548 N N . VAL A 1 205 ? -28.438 -12.352 56.157 1.00 31.14 205 VAL A N 1
ATOM 1549 C CA . VAL A 1 205 ? -27.824 -13.519 56.798 1.00 31.14 205 VAL A CA 1
ATOM 1550 C C . VAL A 1 205 ? -26.431 -13.666 56.195 1.00 31.14 205 VAL A C 1
ATOM 1552 O O . VAL A 1 205 ? -26.308 -13.745 54.973 1.00 31.14 205 VAL A O 1
ATOM 1555 N N . GLU A 1 206 ? -25.391 -13.695 57.027 1.00 34.78 206 GLU A N 1
ATOM 1556 C CA . GLU A 1 206 ? -24.042 -14.079 56.600 1.00 34.78 206 GLU A CA 1
ATOM 1557 C C . GLU A 1 206 ? -24.040 -15.559 56.202 1.00 34.78 206 GLU A C 1
ATOM 1559 O O . GLU A 1 206 ? -24.380 -16.437 56.997 1.00 34.78 206 GLU A O 1
ATOM 1564 N N . LEU A 1 207 ? -23.694 -15.840 54.944 1.00 35.19 207 LEU A N 1
ATOM 1565 C CA . LEU A 1 207 ? -23.721 -17.190 54.389 1.00 35.19 207 LEU A CA 1
ATOM 1566 C C . LEU A 1 207 ? -22.304 -17.750 54.281 1.00 35.19 207 LEU A C 1
ATOM 1568 O O . LEU A 1 207 ? -21.497 -17.309 53.464 1.00 35.19 207 LEU A O 1
ATOM 1572 N N . THR A 1 208 ? -22.038 -18.785 55.072 1.00 38.81 208 THR A N 1
ATOM 1573 C CA . THR A 1 208 ? -20.929 -19.713 54.855 1.00 38.81 208 THR A CA 1
ATOM 1574 C C . THR A 1 208 ? -21.163 -20.521 53.569 1.00 38.81 208 THR A C 1
ATOM 1576 O O . THR A 1 208 ? -22.295 -20.807 53.169 1.00 38.81 208 THR A O 1
ATOM 1579 N N . SER A 1 209 ? -20.068 -20.871 52.895 1.00 41.41 209 SER A N 1
ATOM 1580 C CA . SER A 1 209 ? -19.942 -21.282 51.484 1.00 41.41 209 SER A CA 1
ATOM 1581 C C . SER A 1 209 ? -20.670 -22.563 51.027 1.00 41.41 209 SER A C 1
ATOM 1583 O O . SER A 1 209 ? -20.444 -23.020 49.908 1.00 41.41 209 SER A O 1
ATOM 1585 N N . ALA A 1 210 ? -21.569 -23.141 51.827 1.00 36.97 210 ALA A N 1
ATOM 1586 C CA . ALA A 1 210 ? -22.260 -24.394 51.502 1.00 36.97 210 ALA A CA 1
ATOM 1587 C C . ALA A 1 210 ? -23.729 -24.234 51.055 1.00 36.97 210 ALA A C 1
ATOM 1589 O O . ALA A 1 210 ? -24.325 -25.198 50.575 1.00 36.97 210 ALA A O 1
ATOM 1590 N N . SER A 1 211 ? -24.330 -23.045 51.165 1.00 35.50 211 SER A N 1
ATOM 1591 C CA . SER A 1 211 ? -25.774 -22.871 50.933 1.00 35.50 211 SER A CA 1
ATOM 1592 C C . SER A 1 211 ? -26.072 -22.084 49.653 1.00 35.50 211 SER A C 1
ATOM 1594 O O . SER A 1 211 ? -25.869 -20.873 49.595 1.00 35.50 211 SER A O 1
ATOM 1596 N N . LYS A 1 212 ? -26.604 -22.750 48.616 1.00 33.94 212 LYS A N 1
ATOM 1597 C CA . LYS A 1 212 ? -27.143 -22.070 47.423 1.00 33.94 212 LYS A CA 1
ATOM 1598 C C . LYS A 1 212 ? -28.469 -21.391 47.780 1.00 33.94 212 LYS A C 1
ATOM 1600 O O . LYS A 1 212 ? -29.488 -22.065 47.894 1.00 33.94 212 LYS A O 1
ATOM 1605 N N . PHE A 1 213 ? -28.474 -20.066 47.910 1.00 38.81 213 PHE A N 1
ATOM 1606 C CA . PHE A 1 213 ? -29.711 -19.284 47.975 1.00 38.81 213 PHE A CA 1
ATOM 1607 C C . PHE A 1 213 ? -30.095 -18.777 46.583 1.00 38.81 213 PHE A C 1
ATOM 1609 O O . PHE A 1 213 ? -29.338 -18.059 45.932 1.00 38.81 213 PHE A O 1
ATOM 1616 N N . SER A 1 214 ? -31.297 -19.126 46.121 1.00 37.97 214 SER A N 1
ATOM 1617 C CA . SER A 1 214 ? -31.901 -18.496 44.950 1.00 37.97 214 SER A CA 1
ATOM 1618 C C . SER A 1 214 ? -32.500 -17.153 45.368 1.00 37.97 214 SER A C 1
ATOM 1620 O O . SER A 1 214 ? -33.527 -17.110 46.050 1.00 37.97 214 SER A O 1
ATOM 1622 N N . VAL A 1 215 ? -31.879 -16.046 44.960 1.00 37.31 215 VAL A N 1
ATOM 1623 C CA . VAL A 1 215 ? -32.507 -14.726 45.070 1.00 37.31 215 VAL A CA 1
ATOM 1624 C C . VAL A 1 215 ? -33.705 -14.718 44.132 1.00 37.31 215 VAL A C 1
ATOM 1626 O O . VAL A 1 215 ? -33.560 -14.852 42.917 1.00 37.31 215 VAL A O 1
ATOM 1629 N N . ASN A 1 216 ? -34.894 -14.582 44.709 1.00 41.31 216 ASN A N 1
ATOM 1630 C CA . ASN A 1 216 ? -36.149 -14.535 43.975 1.00 41.31 216 ASN A CA 1
ATOM 1631 C C . ASN A 1 216 ? -36.217 -13.191 43.225 1.00 41.31 216 ASN A C 1
ATOM 1633 O O . ASN A 1 216 ? -36.785 -12.212 43.715 1.00 41.31 216 ASN A O 1
ATOM 1637 N N . ARG A 1 217 ? -35.546 -13.098 42.067 1.00 53.62 217 ARG A N 1
ATOM 1638 C CA . ARG A 1 217 ? -35.697 -11.959 41.156 1.00 53.62 217 ARG A CA 1
ATOM 1639 C C . ARG A 1 217 ? -37.177 -11.871 40.821 1.00 53.62 217 ARG A C 1
ATOM 1641 O O . ARG A 1 217 ? -37.760 -12.845 40.354 1.00 53.62 217 ARG A O 1
ATOM 1648 N N . ARG A 1 218 ? -37.789 -10.714 41.091 1.00 67.94 218 ARG A N 1
ATOM 1649 C CA . ARG A 1 218 ? -39.191 -10.475 40.742 1.00 67.94 218 ARG A CA 1
ATOM 1650 C C . ARG A 1 218 ? -39.357 -10.753 39.256 1.00 67.94 218 ARG A C 1
ATOM 1652 O O . ARG A 1 218 ? -38.864 -9.992 38.431 1.00 67.94 218 ARG A O 1
ATOM 1659 N N . THR A 1 219 ? -40.037 -11.844 38.936 1.00 77.50 219 THR A N 1
ATOM 1660 C CA . THR A 1 219 ? -40.333 -12.193 37.557 1.00 77.50 219 THR A CA 1
ATOM 1661 C C . THR A 1 219 ? -41.167 -11.071 36.936 1.00 77.50 219 THR A C 1
ATOM 1663 O O . THR A 1 219 ? -42.179 -10.686 37.551 1.00 77.50 219 THR A O 1
ATOM 1666 N N . PRO A 1 220 ? -40.770 -10.534 35.766 1.00 85.19 220 PRO A N 1
ATOM 1667 C CA . PRO A 1 220 ? -41.554 -9.548 35.032 1.00 85.19 220 PRO A CA 1
ATOM 1668 C C . PRO A 1 220 ? -43.018 -9.985 34.919 1.00 85.19 220 PRO A C 1
ATOM 1670 O O . PRO A 1 220 ? -43.304 -11.174 34.762 1.00 85.19 220 PRO A O 1
ATOM 1673 N N . VAL A 1 221 ? -43.947 -9.037 35.059 1.00 87.06 221 VAL A N 1
ATOM 1674 C CA . VAL A 1 221 ? -45.394 -9.328 35.033 1.00 87.06 221 VAL A CA 1
ATOM 1675 C C . VAL A 1 221 ? -45.785 -9.965 33.697 1.00 87.06 221 VAL A C 1
ATOM 1677 O O . VAL A 1 221 ? -46.462 -10.987 33.690 1.00 87.06 221 VAL A O 1
ATOM 1680 N N . GLU A 1 222 ? -45.230 -9.460 32.595 1.00 88.69 222 GLU A N 1
ATOM 1681 C CA . GLU A 1 222 ? -45.438 -9.974 31.234 1.00 88.69 222 GLU A CA 1
ATOM 1682 C C . GLU A 1 222 ? -45.067 -11.459 31.088 1.00 88.69 222 GLU A C 1
ATOM 1684 O O . GLU A 1 222 ? -45.804 -12.233 30.480 1.00 88.69 222 GLU A O 1
ATOM 1689 N N . LEU A 1 223 ? -43.957 -11.897 31.698 1.00 91.62 223 LEU A N 1
ATOM 1690 C CA . LEU A 1 223 ? -43.535 -13.302 31.650 1.00 91.62 223 LEU A CA 1
ATOM 1691 C C . LEU A 1 223 ? -44.424 -14.207 32.504 1.00 91.62 223 LEU A C 1
ATOM 1693 O O . LEU A 1 223 ? -44.612 -15.374 32.162 1.00 91.62 223 LEU A O 1
ATOM 1697 N N . ARG A 1 224 ? -44.997 -13.685 33.595 1.00 91.12 224 ARG A N 1
ATOM 1698 C CA . ARG A 1 224 ? -46.001 -14.420 34.378 1.00 91.12 224 ARG A CA 1
ATOM 1699 C C . ARG A 1 224 ? -47.285 -14.611 33.580 1.00 91.12 224 ARG A C 1
ATOM 1701 O O . ARG A 1 224 ? -47.758 -15.738 33.480 1.00 91.12 224 ARG A O 1
ATOM 1708 N N . GLU A 1 225 ? -47.780 -13.556 32.941 1.00 93.75 225 GLU A N 1
ATOM 1709 C CA . GLU A 1 225 ? -48.960 -13.638 32.075 1.00 93.75 225 GLU A CA 1
ATOM 1710 C C . GLU A 1 225 ? -48.741 -14.583 30.887 1.00 93.75 225 GLU A C 1
ATOM 1712 O O . GLU A 1 225 ? -49.627 -15.371 30.550 1.00 93.75 225 GLU A O 1
ATOM 1717 N N . LEU A 1 226 ? -47.554 -14.554 30.272 1.00 94.62 226 LEU A N 1
ATOM 1718 C CA . LEU A 1 226 ? -47.186 -15.482 29.204 1.00 94.62 226 LEU A CA 1
ATOM 1719 C C . LEU A 1 226 ? -47.141 -16.932 29.703 1.00 94.62 226 LEU A C 1
ATOM 1721 O O . LEU A 1 226 ? -47.671 -17.821 29.042 1.00 94.62 226 LEU A O 1
ATOM 1725 N N . CYS A 1 227 ? -46.564 -17.175 30.882 1.00 94.75 227 CYS A N 1
ATOM 1726 C CA . CYS A 1 227 ? -46.518 -18.504 31.491 1.00 94.75 227 CYS A CA 1
ATOM 1727 C C . CYS A 1 227 ? -47.929 -19.043 31.770 1.00 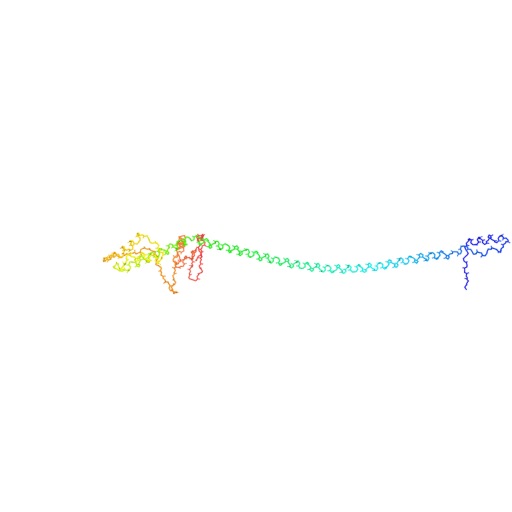94.75 227 CYS A C 1
ATOM 1729 O O . CYS A 1 227 ? -48.226 -20.199 31.465 1.00 94.75 227 CYS A O 1
ATOM 1731 N N . ASP A 1 228 ? -48.831 -18.191 32.258 1.00 94.25 228 ASP A N 1
ATOM 1732 C CA . ASP A 1 228 ? -50.228 -18.559 32.486 1.00 94.25 228 ASP A CA 1
ATOM 1733 C C . ASP A 1 228 ? -50.977 -18.834 31.172 1.00 94.25 228 ASP A C 1
ATOM 1735 O O . ASP A 1 228 ? -51.761 -19.785 31.101 1.00 94.25 228 ASP A O 1
ATOM 1739 N N . LYS A 1 229 ? -50.714 -18.067 30.103 1.00 95.31 229 LYS A N 1
ATOM 1740 C CA . LYS A 1 229 ? -51.248 -18.346 28.754 1.00 95.31 229 LYS A CA 1
ATOM 1741 C C . LYS A 1 229 ? -50.760 -19.695 28.222 1.00 95.31 229 LYS A C 1
ATOM 1743 O O . LYS A 1 229 ? -51.567 -20.480 27.728 1.00 95.31 229 LYS A O 1
ATOM 1748 N N . VAL A 1 230 ? -49.468 -19.987 28.370 1.00 95.12 230 VAL A N 1
ATOM 1749 C CA . VAL A 1 230 ? -48.853 -21.256 27.950 1.00 95.12 230 VAL A CA 1
ATOM 1750 C C . VAL A 1 230 ? -49.460 -22.436 28.718 1.00 95.12 230 VAL A C 1
ATOM 1752 O O . VAL A 1 230 ? -49.874 -23.412 28.097 1.00 95.12 230 VAL A O 1
ATOM 1755 N N . ARG A 1 231 ? -49.630 -22.324 30.042 1.00 94.88 231 ARG A N 1
ATOM 1756 C CA . ARG A 1 231 ? -50.291 -23.355 30.869 1.00 94.88 231 ARG A CA 1
ATOM 1757 C C . ARG A 1 231 ? -51.742 -23.607 30.471 1.00 94.88 231 ARG A C 1
ATOM 1759 O O . ARG A 1 231 ? -52.185 -24.750 30.463 1.00 94.88 231 ARG A O 1
ATOM 1766 N N . LYS A 1 232 ? -52.485 -22.549 30.133 1.00 94.81 232 LYS A N 1
ATOM 1767 C CA . LYS A 1 232 ? -53.876 -22.668 29.669 1.00 94.81 232 LYS A CA 1
ATOM 1768 C C . LYS A 1 232 ? -53.978 -23.323 28.294 1.00 94.81 232 LYS A C 1
ATOM 1770 O O . LYS A 1 232 ? -54.945 -24.032 28.043 1.00 94.81 232 LYS A O 1
ATOM 1775 N N . ARG A 1 233 ? -53.010 -23.081 27.405 1.00 94.25 233 ARG A N 1
ATOM 1776 C CA . ARG A 1 233 ? -52.998 -23.656 26.053 1.00 94.25 233 ARG A CA 1
ATOM 1777 C C . ARG A 1 233 ? -52.599 -25.129 26.062 1.00 94.25 233 ARG A C 1
ATOM 1779 O O . ARG A 1 233 ? -53.252 -25.931 25.403 1.00 94.25 233 ARG A O 1
ATOM 1786 N N . PHE A 1 234 ? -51.554 -25.475 26.807 1.00 94.31 234 PHE A N 1
ATOM 1787 C CA . PHE A 1 234 ? -50.983 -26.820 26.839 1.00 94.31 234 PHE A CA 1
ATOM 1788 C C . PHE A 1 234 ? -51.345 -27.539 28.139 1.00 94.31 234 PHE A C 1
ATOM 1790 O O . PHE A 1 234 ? -50.481 -27.881 28.941 1.00 94.31 234 PHE A O 1
ATOM 1797 N N . THR A 1 235 ? -52.639 -27.788 28.341 1.00 93.81 235 THR A N 1
ATOM 1798 C CA . THR A 1 235 ? -53.159 -28.433 29.561 1.00 93.81 235 THR A CA 1
ATOM 1799 C C . THR A 1 235 ? -52.677 -29.871 29.753 1.00 93.81 235 THR A C 1
ATOM 1801 O O . THR A 1 235 ? -52.750 -30.396 30.860 1.00 93.81 235 THR A O 1
ATOM 1804 N N . GLN A 1 236 ? -52.181 -30.509 28.690 1.00 93.56 236 GLN A N 1
ATOM 1805 C CA . GLN A 1 236 ? -51.644 -31.870 28.737 1.00 93.56 236 GLN A CA 1
ATOM 1806 C C . GLN A 1 236 ? -50.224 -31.940 29.316 1.00 93.56 236 GLN A C 1
ATOM 1808 O O . GLN A 1 236 ? -49.762 -33.021 29.673 1.00 93.56 236 GLN A O 1
ATOM 1813 N N . ILE A 1 237 ? -49.526 -30.805 29.416 1.00 92.50 237 ILE A N 1
ATOM 1814 C CA . ILE A 1 237 ? -48.160 -30.740 29.933 1.00 92.50 237 ILE A CA 1
ATOM 1815 C C . ILE A 1 237 ? -48.204 -30.368 31.413 1.00 92.50 237 ILE A C 1
ATOM 1817 O O . ILE A 1 237 ? -48.807 -29.373 31.812 1.00 92.50 237 ILE A O 1
ATOM 1821 N N . ASP A 1 238 ? -47.531 -31.171 32.236 1.00 92.62 238 ASP A N 1
ATOM 1822 C CA . ASP A 1 238 ? -47.402 -30.925 33.672 1.00 92.62 238 ASP A CA 1
ATOM 1823 C C . ASP A 1 238 ? -46.719 -29.566 33.923 1.00 92.62 238 ASP A C 1
ATOM 1825 O O . ASP A 1 238 ? -45.699 -29.234 33.311 1.00 92.62 238 ASP A O 1
ATOM 1829 N N . ALA A 1 239 ? -47.254 -28.785 34.864 1.00 90.62 239 ALA A N 1
ATOM 1830 C CA . ALA A 1 239 ? -46.753 -27.461 35.217 1.00 90.62 239 ALA A CA 1
ATOM 1831 C C . ALA A 1 239 ? -45.263 -27.451 35.600 1.00 90.62 239 ALA A C 1
ATOM 1833 O O . ALA A 1 239 ? -44.609 -26.423 35.429 1.00 90.62 239 ALA A O 1
ATOM 1834 N N . LYS A 1 240 ? -44.704 -28.576 36.075 1.00 93.00 240 LYS A N 1
ATOM 1835 C CA . LYS A 1 240 ? -43.262 -28.702 36.367 1.00 93.00 240 LYS A CA 1
ATOM 1836 C C . LYS A 1 240 ? -42.368 -28.621 35.123 1.00 93.00 240 LYS A C 1
ATOM 1838 O O . LYS A 1 240 ? -41.170 -28.372 35.244 1.00 93.00 240 LYS A O 1
ATOM 1843 N N . PHE A 1 241 ? -42.928 -28.847 33.936 1.00 93.94 241 PHE A N 1
ATOM 1844 C CA . PHE A 1 241 ? -42.230 -28.736 32.656 1.00 93.94 241 PHE A CA 1
ATOM 1845 C C . PHE A 1 241 ? -42.408 -27.366 31.990 1.00 93.94 241 PHE A C 1
ATOM 1847 O O . PHE A 1 241 ? -41.951 -27.183 30.863 1.00 93.94 241 PHE A O 1
ATOM 1854 N N . ILE A 1 242 ? -43.018 -26.405 32.695 1.00 95.25 242 ILE A N 1
ATOM 1855 C CA . ILE A 1 242 ? -43.187 -25.019 32.257 1.00 95.25 242 ILE A CA 1
ATOM 1856 C C . ILE A 1 242 ? -42.575 -24.094 33.312 1.00 95.25 242 ILE A C 1
ATOM 1858 O O . ILE A 1 242 ? -43.088 -23.985 34.430 1.00 95.25 242 ILE A O 1
ATOM 1862 N N . TRP A 1 243 ? -41.491 -23.400 32.972 1.00 95.19 243 TRP A N 1
ATOM 1863 C CA . TRP A 1 243 ? -40.820 -22.480 33.894 1.00 95.19 243 TRP A CA 1
ATOM 1864 C C . TRP A 1 243 ? -40.324 -21.223 33.185 1.00 95.19 243 TRP A C 1
ATOM 1866 O O . TRP A 1 243 ? -40.196 -21.180 31.967 1.00 95.19 243 TRP A O 1
ATOM 1876 N N . ILE A 1 244 ? -40.059 -20.179 33.966 1.00 92.62 244 ILE A N 1
ATOM 1877 C CA . ILE A 1 244 ? -39.539 -18.908 33.460 1.00 92.62 244 ILE A CA 1
ATOM 1878 C C . ILE A 1 244 ? -38.031 -18.900 33.683 1.00 92.62 244 ILE A C 1
ATOM 1880 O O . ILE A 1 244 ? -37.566 -19.202 34.784 1.00 92.62 244 ILE A O 1
ATOM 1884 N N . MET A 1 245 ? -37.273 -18.565 32.646 1.00 90.06 245 MET A N 1
ATOM 1885 C CA . MET A 1 245 ? -35.822 -18.433 32.707 1.00 90.06 245 MET A CA 1
ATOM 1886 C C . MET A 1 245 ? -35.412 -17.209 31.898 1.00 90.06 245 MET A C 1
ATOM 1888 O O . MET A 1 245 ? -35.866 -17.038 30.769 1.00 90.06 245 MET A O 1
ATOM 1892 N N . ASP A 1 246 ? -34.567 -16.375 32.504 1.00 85.88 246 ASP A N 1
ATOM 1893 C CA . ASP A 1 246 ? -34.061 -15.121 31.946 1.00 85.88 246 ASP A CA 1
ATOM 1894 C C . ASP A 1 246 ? -35.178 -14.179 31.462 1.00 85.88 246 ASP A C 1
ATOM 1896 O O . ASP A 1 246 ? -35.752 -13.434 32.260 1.00 85.88 246 ASP A O 1
ATOM 1900 N N . ASP A 1 247 ? -35.492 -14.231 30.172 1.00 89.25 247 ASP A N 1
ATOM 1901 C CA . ASP A 1 247 ? -36.411 -13.366 29.433 1.00 89.25 247 ASP A CA 1
ATOM 1902 C C . ASP A 1 247 ? -37.509 -14.154 28.682 1.00 89.25 247 ASP A C 1
ATOM 1904 O O . ASP A 1 247 ? -38.187 -13.603 27.813 1.00 89.25 247 ASP A O 1
ATOM 1908 N N . ALA A 1 248 ? -37.687 -15.445 28.987 1.00 92.88 248 ALA A N 1
ATOM 1909 C CA . ALA A 1 248 ? -38.598 -16.326 28.262 1.00 92.88 248 ALA A CA 1
ATOM 1910 C C . ALA A 1 248 ? -39.303 -17.357 29.160 1.00 92.88 248 ALA A C 1
ATOM 1912 O O . ALA A 1 248 ? -38.869 -17.679 30.270 1.00 92.88 248 ALA A O 1
ATOM 1913 N N . VAL A 1 249 ? -40.396 -17.915 28.639 1.00 94.94 249 VAL A N 1
ATOM 1914 C CA . VAL A 1 249 ? -41.060 -19.102 29.187 1.00 94.94 249 VAL A CA 1
ATOM 1915 C C . VAL A 1 249 ? -40.522 -20.321 28.446 1.00 94.94 249 VAL A C 1
ATOM 1917 O O . VAL A 1 249 ? -40.586 -20.390 27.221 1.00 94.94 249 VAL A O 1
ATOM 1920 N N . LEU A 1 250 ? -39.974 -21.284 29.177 1.00 95.88 250 LEU A N 1
ATOM 1921 C CA . LEU A 1 250 ? -39.517 -22.556 28.632 1.00 95.88 250 LEU A CA 1
ATOM 1922 C C . LEU A 1 250 ? -40.589 -23.620 28.851 1.00 95.88 250 LEU A C 1
ATOM 1924 O O . LEU A 1 250 ? -41.134 -23.733 29.950 1.00 95.88 250 LEU A O 1
ATOM 1928 N N . ILE A 1 251 ? -40.864 -24.406 27.811 1.00 96.19 251 ILE A N 1
ATOM 1929 C CA . ILE A 1 251 ? -41.767 -25.558 27.858 1.00 96.19 251 ILE A CA 1
ATOM 1930 C C . ILE A 1 251 ? -41.075 -26.794 27.290 1.00 96.19 251 ILE A C 1
ATOM 1932 O O . ILE A 1 251 ? -40.298 -26.697 26.343 1.00 96.19 251 ILE A O 1
ATOM 1936 N N . ARG A 1 252 ? -41.341 -27.970 27.855 1.00 95.06 252 ARG A N 1
ATOM 1937 C CA . ARG A 1 252 ? -40.890 -29.253 27.300 1.00 95.06 252 ARG A CA 1
ATOM 1938 C C . ARG A 1 252 ? -41.957 -30.326 27.497 1.00 95.06 252 ARG A C 1
ATOM 1940 O O . ARG A 1 252 ? -42.732 -30.238 28.445 1.00 95.06 252 ARG A O 1
ATOM 1947 N N . LYS A 1 253 ? -41.991 -31.325 26.615 1.00 93.06 253 LYS A N 1
ATOM 1948 C CA . LYS A 1 253 ? -42.984 -32.412 26.656 1.00 93.06 253 LYS A CA 1
ATOM 1949 C C . LYS A 1 253 ? -42.736 -33.358 27.834 1.00 93.06 253 LYS A C 1
ATOM 1951 O O . LYS A 1 253 ? -43.650 -33.708 28.571 1.00 93.06 253 LYS A O 1
ATOM 1956 N N . ASP A 1 254 ? -41.475 -33.730 28.029 1.00 92.31 254 ASP A N 1
ATOM 1957 C CA . ASP A 1 254 ? -41.005 -34.632 29.079 1.00 92.31 254 ASP A CA 1
ATOM 1958 C C . ASP A 1 254 ? -39.592 -34.249 29.565 1.00 92.31 254 ASP A C 1
ATOM 1960 O O . ASP A 1 254 ? -38.963 -33.314 29.059 1.00 92.31 254 ASP A O 1
ATOM 1964 N N . ALA A 1 255 ? -39.070 -34.971 30.561 1.00 89.44 255 ALA A N 1
ATOM 1965 C CA . ALA A 1 255 ? -37.760 -34.693 31.152 1.00 89.44 255 ALA A CA 1
ATOM 1966 C C . ALA A 1 255 ? -36.574 -34.878 30.182 1.00 89.44 255 ALA A C 1
ATOM 1968 O O . ALA A 1 255 ? -35.535 -34.248 30.394 1.00 89.44 255 ALA A O 1
ATOM 1969 N N . SER A 1 256 ? -36.731 -35.711 29.150 1.00 89.50 256 SER A N 1
ATOM 1970 C CA . SER A 1 256 ? -35.717 -36.012 28.130 1.00 89.50 256 SER A CA 1
ATOM 1971 C C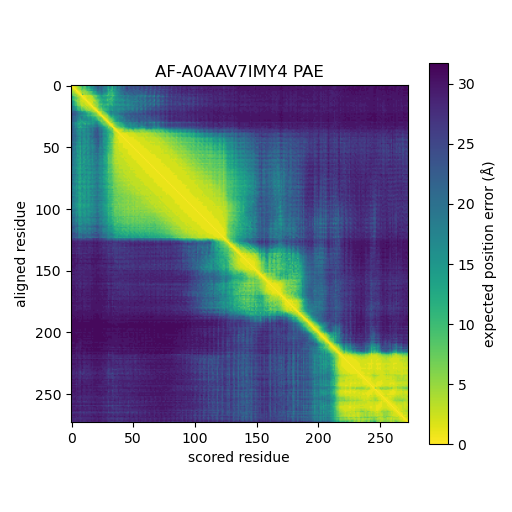 . SER A 1 256 ? -35.776 -35.088 26.909 1.00 89.50 256 SER A C 1
ATOM 1973 O O . SER A 1 256 ? -34.784 -34.938 26.199 1.00 89.50 256 SER A O 1
ATOM 1975 N N . SER A 1 257 ? -36.914 -34.435 26.679 1.00 91.81 257 SER A N 1
ATOM 1976 C CA . SER A 1 257 ? -37.134 -33.530 25.557 1.00 91.81 257 SER A CA 1
ATOM 1977 C C . SER A 1 257 ? -36.417 -32.189 25.744 1.00 91.81 257 SER A C 1
ATOM 1979 O O . SER A 1 257 ? -36.285 -31.656 26.854 1.00 91.81 257 SER A O 1
ATOM 1981 N N . LYS A 1 258 ? -35.944 -31.628 24.626 1.00 92.00 258 LYS A N 1
ATOM 1982 C CA . LYS A 1 258 ? -35.265 -30.331 24.611 1.00 92.00 258 LYS A CA 1
ATOM 1983 C C . LYS A 1 258 ? -36.278 -29.211 24.903 1.00 92.00 258 LYS A C 1
ATOM 1985 O O . LYS A 1 258 ? -37.337 -29.199 24.279 1.00 92.00 258 LYS A O 1
ATOM 1990 N N . PRO A 1 259 ? -35.969 -28.256 25.800 1.00 94.50 259 PRO A N 1
ATOM 1991 C CA . PRO A 1 259 ? -36.866 -27.139 26.074 1.00 94.50 259 PRO A CA 1
ATOM 1992 C C . PRO A 1 259 ? -37.074 -26.255 24.840 1.00 94.50 259 PRO A C 1
ATOM 1994 O O . PRO A 1 259 ? -36.108 -25.855 24.186 1.00 94.50 259 PRO A O 1
ATOM 1997 N N . ILE A 1 260 ? -38.331 -25.917 24.561 1.00 94.56 260 ILE A N 1
ATOM 1998 C CA . ILE A 1 260 ? -38.744 -24.914 23.581 1.00 94.56 260 ILE A CA 1
ATOM 1999 C C . ILE A 1 260 ? -38.856 -23.570 24.297 1.00 94.56 260 ILE A C 1
ATOM 2001 O O . ILE A 1 260 ? -39.469 -23.465 25.361 1.00 94.56 260 ILE A O 1
ATOM 2005 N N . ARG A 1 261 ? -38.250 -22.538 23.710 1.00 96.06 261 ARG A N 1
ATOM 2006 C CA . ARG A 1 261 ? -38.235 -21.179 24.253 1.00 96.06 261 ARG A CA 1
ATOM 2007 C C . ARG A 1 261 ? -39.358 -20.346 23.645 1.00 96.06 261 ARG A C 1
ATOM 2009 O O . ARG A 1 261 ? -39.391 -20.163 22.434 1.00 96.06 261 ARG A O 1
ATOM 2016 N N . ILE A 1 262 ? -40.236 -19.823 24.495 1.00 93.25 262 ILE A N 1
ATOM 2017 C CA . ILE A 1 262 ? -41.373 -18.974 24.131 1.00 93.25 262 ILE A CA 1
ATOM 2018 C C . ILE A 1 262 ? -41.112 -17.569 24.673 1.00 93.25 262 ILE A C 1
ATOM 2020 O O . ILE A 1 262 ? -40.990 -17.368 25.883 1.00 93.25 262 ILE A O 1
ATOM 2024 N N . VAL A 1 263 ? -41.031 -16.593 23.774 1.00 93.81 263 VAL A N 1
ATOM 2025 C CA . VAL A 1 263 ? -40.878 -15.171 24.114 1.00 93.81 263 VAL A CA 1
ATOM 2026 C C . VAL A 1 263 ? -42.223 -14.447 23.962 1.00 93.81 263 VAL A C 1
ATOM 2028 O O . VAL A 1 263 ? -43.119 -14.975 23.301 1.00 93.81 263 VAL A O 1
ATOM 2031 N N . PRO A 1 264 ? -42.411 -13.244 24.539 1.00 89.12 264 PRO A N 1
ATOM 2032 C CA . PRO A 1 264 ? -43.690 -12.525 24.470 1.00 89.12 264 PRO A CA 1
ATOM 2033 C C . PRO A 1 264 ? -44.237 -12.281 23.055 1.00 89.12 264 PRO A C 1
ATOM 2035 O O . PRO A 1 264 ? -45.447 -12.167 22.884 1.00 89.12 264 PRO A O 1
ATOM 2038 N N . SER A 1 265 ? -43.369 -12.230 22.041 1.00 89.12 265 SER A N 1
ATOM 2039 C CA . SER A 1 265 ? -43.739 -12.059 20.630 1.00 89.12 265 SER A CA 1
ATOM 2040 C C . SER A 1 265 ? -44.067 -13.364 19.892 1.00 89.12 265 SER A C 1
ATOM 2042 O O . SER A 1 265 ? -44.456 -13.321 18.726 1.00 89.12 265 SER A O 1
ATOM 2044 N N . THR A 1 266 ? -43.899 -14.532 20.519 1.00 88.44 266 THR A N 1
ATOM 2045 C CA . THR A 1 266 ? -44.136 -15.827 19.870 1.00 88.44 266 THR A CA 1
ATOM 2046 C C . THR A 1 266 ? -45.632 -16.087 19.693 1.00 88.44 266 THR A C 1
ATOM 2048 O O . THR A 1 266 ? -46.387 -16.086 20.666 1.00 88.44 266 THR A O 1
ATOM 2051 N N . ASN A 1 267 ? -46.062 -16.388 18.462 1.00 89.25 267 ASN A N 1
ATOM 2052 C CA . ASN A 1 267 ? -47.412 -16.892 18.221 1.00 89.25 267 ASN A CA 1
ATOM 2053 C C . ASN A 1 267 ? -47.520 -18.349 18.710 1.00 89.25 267 ASN A C 1
ATOM 2055 O O . ASN A 1 267 ? -46.825 -19.234 18.213 1.00 89.25 267 ASN A O 1
ATOM 2059 N N . LEU A 1 268 ? -48.398 -18.591 19.686 1.00 88.19 268 LEU A N 1
ATOM 2060 C CA . LEU A 1 268 ? -48.608 -19.906 20.299 1.00 88.19 268 LEU A CA 1
ATOM 2061 C C . LEU A 1 268 ? -49.382 -20.884 19.400 1.00 88.19 268 LEU A C 1
ATOM 2063 O O . LEU A 1 268 ? -49.423 -22.074 19.704 1.00 88.19 268 LEU A O 1
ATOM 2067 N N . GLU A 1 269 ? -50.011 -20.411 18.321 1.00 88.06 269 GLU A N 1
ATOM 2068 C CA . GLU A 1 269 ? -50.839 -21.247 17.440 1.00 88.06 269 GLU A CA 1
ATOM 2069 C C . GLU A 1 269 ? -50.023 -22.230 16.593 1.00 88.06 269 GLU A C 1
ATOM 2071 O O . GLU A 1 269 ? -50.535 -23.285 16.233 1.00 88.06 269 GLU A O 1
ATOM 2076 N N . GLY A 1 270 ? -48.754 -21.917 16.313 1.00 82.06 270 GLY A N 1
ATOM 2077 C CA . GLY A 1 270 ? -47.874 -22.745 15.481 1.00 82.06 270 GLY A CA 1
ATOM 2078 C C . GLY A 1 270 ? -46.991 -23.733 16.247 1.00 82.06 270 GLY A C 1
ATOM 2079 O O . GLY A 1 270 ? -46.121 -24.350 15.638 1.00 82.06 270 GLY A O 1
ATOM 2080 N N . ILE A 1 271 ? -47.147 -23.847 17.570 1.00 85.75 271 ILE A N 1
ATOM 2081 C CA . ILE A 1 271 ? -46.309 -24.720 18.401 1.00 85.75 271 ILE A CA 1
ATOM 2082 C C . ILE A 1 271 ? -47.032 -26.054 18.611 1.00 85.75 271 ILE A C 1
ATOM 2084 O O . ILE A 1 271 ? -48.024 -26.109 19.340 1.00 85.75 271 ILE A O 1
ATOM 2088 N N . ASP A 1 272 ? -46.505 -27.113 17.999 1.00 81.88 272 ASP A N 1
ATOM 2089 C CA . ASP A 1 272 ? -46.928 -28.501 18.218 1.00 81.88 272 ASP A CA 1
ATOM 2090 C C . ASP A 1 272 ? -45.932 -29.201 19.167 1.00 81.88 272 ASP A C 1
ATOM 2092 O O . ASP A 1 272 ? -44.716 -29.064 18.987 1.00 81.88 272 ASP A O 1
ATOM 2096 N N . LEU A 1 273 ? -46.432 -29.870 20.217 1.00 77.06 273 LEU A N 1
ATOM 2097 C CA . LEU A 1 273 ? -45.647 -30.393 21.358 1.00 77.06 273 LEU A CA 1
ATOM 2098 C C . LEU A 1 273 ? -45.759 -31.909 21.544 1.00 77.06 273 LEU A C 1
ATOM 2100 O O . LEU A 1 273 ? -46.864 -32.488 21.570 1.00 77.06 273 LEU A O 1
#

Sequence (273 aa):
MRATHCFHSECVATKYSVDLTKDSNAVSDKCSSCFMESTVTNLLEKIEGRLAGLESMKKSLESMTETVATLVNDNKEIREDLKECQNKIGSVGNDVKEVTSKIENVSRKVNDHNTRLAAVESKITGAAGANAVLADYDTSLRVACLSLANQTDPNKLDKDFVPALANCLDVALSEFEIIRAQCMGRKKINAQSVTGRIRSRAIVVELTSASKFSVNRRTPVELRELCDKVRKRFTQIDAKFIWIMDDAVLIRKDASSKPIRIVPSTNLEGIDL

InterPro domains:
  IPR057251 FP protein, C-terminal domain [PF25298] (223-262)

Solvent-accessible surface area (backbone atoms only — not comparable to full-atom values): 16792 Å² total; per-residue (Å²): 136,84,83,84,77,84,78,52,71,65,63,53,53,52,52,59,57,50,74,73,46,97,70,88,85,79,81,85,78,65,70,77,83,70,60,53,62,65,57,51,49,55,49,49,55,53,49,52,53,51,50,53,51,49,52,53,50,50,54,51,51,52,54,50,50,52,52,51,54,51,52,54,50,53,55,50,52,55,52,53,52,50,51,51,52,52,52,53,51,53,51,51,56,51,54,51,54,52,52,52,54,52,50,55,53,49,53,53,52,52,51,52,50,51,55,52,47,53,54,49,51,48,52,60,65,68,36,68,46,70,63,46,50,54,50,49,50,53,52,50,52,52,51,49,54,46,49,54,50,50,73,42,61,62,90,74,61,56,89,59,50,65,59,50,53,30,58,78,66,74,46,92,72,52,74,67,56,53,52,49,42,60,52,57,31,61,58,77,83,73,85,83,90,76,93,73,82,84,81,84,81,82,86,88,73,90,76,69,97,83,70,90,76,82,76,81,69,81,72,56,67,68,57,52,54,48,44,53,51,49,49,68,71,43,70,87,46,62,68,92,42,49,50,79,53,101,84,30,33,35,38,32,81,50,94,86,48,76,71,46,80,42,43,96,85,55,71,72,88,79,66,86,128

Radius of gyration: 65.22 Å; Cα contacts (8 Å, |Δi|>4): 100; chains: 1; bounding box: 123×58×179 Å